Protein AF-A0A7C3TJV6-F1 (afdb_monomer_lite)

Structure (mmCIF, N/CA/C/O backbone):
data_AF-A0A7C3TJV6-F1
#
_entry.id   AF-A0A7C3TJV6-F1
#
loop_
_atom_site.group_PDB
_atom_site.id
_atom_site.type_symbol
_atom_site.label_atom_id
_atom_site.label_alt_id
_atom_site.label_comp_id
_atom_site.label_asym_id
_atom_site.label_entity_id
_atom_site.label_seq_id
_atom_site.pdbx_PDB_ins_code
_atom_site.Cartn_x
_atom_site.Cartn_y
_atom_site.Cartn_z
_atom_site.occupancy
_atom_site.B_iso_or_equiv
_atom_site.auth_seq_id
_atom_site.auth_comp_id
_atom_site.auth_asym_id
_atom_site.auth_atom_id
_atom_site.pdbx_PDB_model_num
ATOM 1 N N . MET A 1 1 ? -22.243 -3.659 22.418 1.00 50.47 1 MET A N 1
ATOM 2 C CA . MET A 1 1 ? -22.179 -3.217 21.006 1.00 50.47 1 MET A CA 1
ATOM 3 C C . MET A 1 1 ? -21.234 -4.145 20.261 1.00 50.47 1 MET A C 1
ATOM 5 O O . MET A 1 1 ? -20.223 -4.522 20.842 1.00 50.47 1 MET A O 1
ATOM 9 N N . ALA A 1 2 ? -21.567 -4.563 19.037 1.00 58.56 2 ALA A N 1
ATOM 10 C CA . ALA A 1 2 ? -20.652 -5.368 18.226 1.00 58.56 2 ALA A CA 1
ATOM 11 C C . ALA A 1 2 ? -19.400 -4.540 17.891 1.00 58.56 2 ALA A C 1
ATOM 13 O O . ALA A 1 2 ? -19.513 -3.365 17.545 1.00 58.56 2 ALA A O 1
ATOM 14 N N . LYS A 1 3 ? -18.214 -5.137 18.035 1.00 78.19 3 LYS A N 1
ATOM 15 C CA . LYS A 1 3 ? -16.937 -4.488 17.718 1.00 78.19 3 LYS A CA 1
ATOM 16 C C . LYS A 1 3 ? -16.890 -4.204 16.212 1.00 78.19 3 LYS A C 1
ATOM 18 O O . LYS A 1 3 ? -17.146 -5.115 15.429 1.00 78.19 3 LYS A O 1
ATOM 23 N N . ALA A 1 4 ? -16.565 -2.970 15.820 1.00 86.06 4 ALA A N 1
ATOM 24 C CA . ALA A 1 4 ? -16.424 -2.6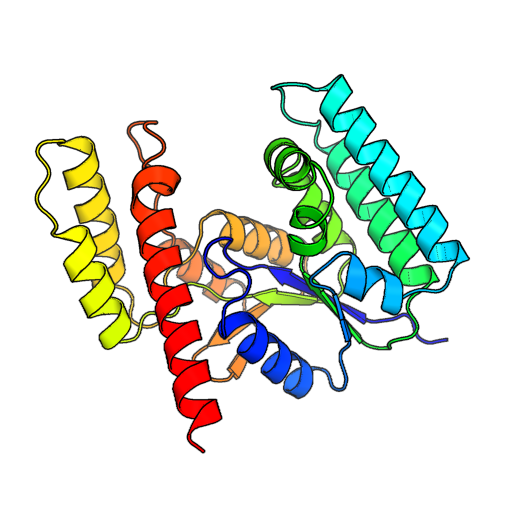11 14.409 1.00 86.06 4 ALA A CA 1
ATOM 25 C C . ALA A 1 4 ? -15.364 -3.492 13.732 1.00 86.06 4 ALA A C 1
ATOM 27 O O . ALA A 1 4 ? -14.273 -3.680 14.282 1.00 86.06 4 ALA A O 1
ATOM 28 N N . LYS A 1 5 ? -15.675 -4.018 12.549 1.00 92.50 5 LYS A N 1
ATOM 29 C CA . LYS A 1 5 ? -14.734 -4.756 11.710 1.00 92.50 5 LYS A CA 1
ATOM 30 C C . LYS A 1 5 ? -13.841 -3.766 10.968 1.00 92.50 5 LYS A C 1
ATOM 32 O O . LYS A 1 5 ? -14.341 -2.894 10.262 1.00 92.50 5 LYS A O 1
ATOM 37 N N . ILE A 1 6 ? -12.529 -3.905 11.108 1.00 94.69 6 ILE A N 1
ATOM 38 C CA . ILE A 1 6 ? -11.544 -3.082 10.409 1.00 94.69 6 ILE A CA 1
ATOM 39 C C . ILE A 1 6 ? -10.929 -3.888 9.275 1.00 94.69 6 ILE A C 1
ATOM 41 O O . ILE A 1 6 ? -10.299 -4.923 9.495 1.00 94.69 6 ILE A O 1
ATOM 45 N N . ILE A 1 7 ? -11.112 -3.383 8.064 1.00 96.62 7 ILE A N 1
ATOM 46 C CA . ILE A 1 7 ? -10.570 -3.910 6.822 1.00 96.62 7 ILE A CA 1
ATOM 47 C C . ILE A 1 7 ? -9.393 -3.011 6.451 1.00 96.62 7 ILE A C 1
ATOM 49 O O . ILE A 1 7 ? -9.584 -1.838 6.144 1.00 96.62 7 ILE A O 1
ATOM 53 N N . TYR A 1 8 ? -8.175 -3.530 6.535 1.00 96.88 8 TYR A N 1
ATOM 54 C CA . TYR A 1 8 ? -6.969 -2.811 6.146 1.00 96.88 8 TYR A CA 1
ATOM 55 C C . TYR A 1 8 ? -6.831 -2.814 4.625 1.00 96.88 8 TYR A C 1
ATOM 57 O O . TYR A 1 8 ? -6.903 -3.873 4.005 1.00 96.88 8 TYR A O 1
ATOM 65 N N . TYR A 1 9 ? -6.629 -1.644 4.029 1.00 95.50 9 TYR A N 1
ATOM 66 C CA . TYR A 1 9 ? -6.431 -1.500 2.595 1.00 95.50 9 TYR A CA 1
ATOM 67 C C . TYR A 1 9 ? -4.943 -1.331 2.262 1.00 95.50 9 TYR A C 1
ATOM 69 O O . TYR A 1 9 ? -4.399 -0.229 2.364 1.00 95.50 9 TYR A O 1
ATOM 77 N N . ALA A 1 10 ? -4.298 -2.429 1.865 1.00 91.62 10 ALA A N 1
ATOM 78 C CA . ALA A 1 10 ? -2.920 -2.443 1.380 1.00 91.62 10 ALA A CA 1
ATOM 79 C C . ALA A 1 10 ? -2.910 -2.031 -0.095 1.00 91.62 10 ALA A C 1
ATOM 81 O O . ALA A 1 10 ? -3.492 -2.737 -0.921 1.00 91.62 10 ALA A O 1
ATOM 82 N N . HIS A 1 11 ? -2.280 -0.916 -0.465 1.00 85.81 11 HIS A N 1
ATOM 83 C CA . HIS A 1 11 ? -2.292 -0.487 -1.866 1.00 85.81 11 HIS A CA 1
ATOM 84 C C . HIS A 1 11 ? -1.056 0.306 -2.302 1.00 85.81 11 HIS A C 1
ATOM 86 O O . HIS A 1 11 ? -0.441 0.991 -1.472 1.00 85.81 11 HIS A O 1
ATOM 92 N N . PRO A 1 12 ? -0.696 0.255 -3.599 1.00 85.94 12 PRO A N 1
ATOM 93 C CA . PRO A 1 12 ? 0.472 0.950 -4.115 1.00 85.94 12 PRO A CA 1
ATOM 94 C C . PRO A 1 12 ? 0.327 2.470 -4.039 1.00 85.94 12 PRO A C 1
ATOM 96 O O . PRO A 1 12 ? -0.718 3.023 -4.403 1.00 85.94 12 PRO A O 1
ATOM 99 N N . LYS A 1 13 ? 1.404 3.158 -3.638 1.00 84.12 13 LYS A N 1
ATOM 100 C CA . LYS A 1 13 ? 1.443 4.623 -3.480 1.00 84.12 13 LYS A CA 1
ATOM 101 C C . LYS A 1 13 ? 1.021 5.373 -4.743 1.00 84.12 13 LYS A C 1
ATOM 103 O O . LYS A 1 13 ? 0.368 6.409 -4.677 1.00 84.12 13 LYS A O 1
ATOM 108 N N . GLU A 1 14 ? 1.363 4.830 -5.897 1.00 85.94 14 GLU A N 1
ATOM 109 C CA . GLU A 1 14 ? 1.167 5.449 -7.203 1.00 85.94 14 GLU A CA 1
ATOM 110 C C . GLU A 1 14 ? -0.300 5.444 -7.646 1.00 85.94 14 GLU A C 1
ATOM 112 O O . GLU A 1 14 ? -0.690 6.181 -8.547 1.00 85.94 14 GLU A O 1
ATOM 117 N N . THR A 1 15 ? -1.135 4.650 -6.974 1.00 84.50 15 THR A N 1
ATOM 118 C CA . THR A 1 15 ? -2.577 4.543 -7.243 1.00 84.50 15 THR A CA 1
ATOM 119 C C . THR A 1 15 ? -3.422 5.385 -6.282 1.00 84.50 15 THR A C 1
ATOM 121 O O . THR A 1 15 ? -4.653 5.328 -6.289 1.00 84.50 15 THR A O 1
ATOM 124 N N . TYR A 1 16 ? -2.779 6.210 -5.455 1.00 84.50 16 TYR A N 1
ATOM 125 C CA . TYR A 1 16 ? -3.437 7.046 -4.457 1.00 84.50 16 TYR A CA 1
ATOM 126 C C . TYR A 1 16 ? -4.343 8.095 -5.118 1.00 84.50 16 TYR A C 1
ATOM 128 O O . TYR A 1 16 ? -3.882 8.997 -5.813 1.00 84.50 16 TYR A O 1
ATOM 136 N N . GLY A 1 17 ? -5.641 8.063 -4.814 1.00 81.44 17 GLY A N 1
ATOM 137 C CA . GLY A 1 17 ? -6.630 9.018 -5.330 1.00 81.44 17 GLY A CA 1
ATOM 138 C C . GLY A 1 17 ? -7.062 8.730 -6.760 1.00 81.44 17 GLY A C 1
ATOM 139 O O . GLY A 1 17 ? -7.557 9.637 -7.430 1.00 81.44 17 GLY A O 1
ATOM 140 N N . THR A 1 18 ? -6.829 7.503 -7.218 1.00 89.81 18 THR A N 1
ATOM 141 C CA . THR A 1 18 ? -7.231 7.034 -8.541 1.00 89.81 18 THR A CA 1
ATOM 142 C C . THR A 1 18 ? -8.577 6.321 -8.481 1.00 89.81 18 THR A C 1
ATOM 144 O O . THR A 1 18 ? -9.057 5.974 -7.399 1.00 89.81 18 THR A O 1
ATOM 147 N N . TYR A 1 19 ? -9.175 6.069 -9.646 1.00 88.38 19 TYR A N 1
ATOM 148 C CA . TYR A 1 19 ? -10.424 5.308 -9.765 1.00 88.38 19 TYR A CA 1
ATOM 149 C C . TYR A 1 19 ? -10.356 3.923 -9.085 1.00 88.38 19 TYR A C 1
ATOM 151 O O . TYR A 1 19 ? -11.379 3.397 -8.652 1.00 88.38 19 TYR A O 1
ATOM 159 N N . LEU A 1 20 ? -9.156 3.346 -8.920 1.00 90.44 20 LEU A N 1
ATOM 160 C CA . LEU A 1 20 ? -8.959 2.066 -8.233 1.00 90.44 20 LEU A CA 1
ATOM 161 C C . LEU A 1 20 ? -9.402 2.108 -6.765 1.00 90.44 20 LEU A C 1
ATOM 163 O O . LEU A 1 20 ? -9.942 1.120 -6.275 1.00 90.44 20 LEU A O 1
ATOM 167 N N . GLU A 1 21 ? -9.255 3.247 -6.074 1.00 89.06 21 GLU A N 1
ATOM 168 C CA . GLU A 1 21 ? -9.785 3.401 -4.710 1.00 89.06 21 GLU A CA 1
ATOM 169 C C . GLU A 1 21 ? -11.318 3.247 -4.699 1.00 89.06 21 GLU A C 1
ATOM 171 O O . GLU A 1 21 ? -11.849 2.565 -3.824 1.00 89.06 21 GLU A O 1
ATOM 176 N N . ASN A 1 22 ? -12.016 3.786 -5.708 1.00 90.00 22 ASN A N 1
ATOM 177 C CA . ASN A 1 22 ? -13.471 3.652 -5.848 1.00 90.00 22 ASN A CA 1
ATOM 178 C C . ASN A 1 22 ? -13.876 2.206 -6.166 1.00 90.00 22 ASN A C 1
ATOM 180 O O . ASN A 1 22 ? -14.851 1.698 -5.611 1.00 90.00 22 ASN A O 1
ATOM 184 N N . VAL A 1 23 ? -13.125 1.532 -7.048 1.00 92.19 23 VAL A N 1
ATOM 185 C CA . VAL A 1 23 ? -13.361 0.122 -7.394 1.00 92.19 23 VAL A CA 1
ATOM 186 C C . VAL A 1 23 ? -13.220 -0.757 -6.155 1.00 92.19 23 VAL A C 1
ATOM 188 O O . VAL A 1 23 ? -14.130 -1.526 -5.852 1.00 92.19 23 VAL A O 1
ATOM 191 N N . ILE A 1 24 ? -12.130 -0.613 -5.399 1.00 94.50 24 ILE A N 1
ATOM 192 C CA . ILE A 1 24 ? -11.918 -1.386 -4.171 1.00 94.50 24 ILE A CA 1
ATOM 193 C C . ILE A 1 24 ? -12.974 -1.075 -3.124 1.00 94.50 24 ILE A C 1
ATOM 195 O O . ILE A 1 24 ? -13.485 -2.003 -2.498 1.00 94.50 24 ILE A O 1
ATOM 199 N N . GLU A 1 25 ? -13.335 0.192 -2.933 1.00 93.94 25 GLU A N 1
ATOM 200 C CA . GLU A 1 25 ? -14.396 0.561 -2.001 1.00 93.94 25 GLU A CA 1
ATOM 201 C C . GLU A 1 25 ? -15.718 -0.120 -2.380 1.00 93.94 25 GLU A C 1
ATOM 203 O O . GLU A 1 25 ? -16.342 -0.770 -1.537 1.00 93.94 25 GLU A O 1
ATOM 208 N N . ARG A 1 26 ? -16.117 -0.047 -3.656 1.00 95.38 26 ARG A N 1
ATOM 209 C CA . ARG A 1 26 ? -17.329 -0.702 -4.162 1.00 95.38 26 ARG A CA 1
ATOM 210 C C . ARG A 1 26 ? -17.299 -2.209 -3.912 1.00 95.38 26 ARG A C 1
ATOM 212 O O . ARG A 1 26 ? -18.227 -2.733 -3.304 1.00 95.38 26 ARG A O 1
ATOM 219 N N . LEU A 1 27 ? -16.232 -2.894 -4.319 1.00 96.38 27 LEU A N 1
ATOM 220 C CA . LEU A 1 27 ? -16.135 -4.349 -4.172 1.00 96.38 27 LEU A CA 1
ATOM 221 C C . LEU A 1 27 ? -16.041 -4.780 -2.702 1.00 96.38 27 LEU A C 1
ATOM 223 O O . LEU A 1 27 ? -16.598 -5.801 -2.306 1.00 96.38 27 LEU A O 1
ATOM 227 N N . THR A 1 28 ? -15.389 -3.981 -1.858 1.00 96.38 28 THR A N 1
ATOM 228 C CA . THR A 1 28 ? -15.352 -4.212 -0.408 1.00 96.38 28 THR A CA 1
ATOM 229 C C . THR A 1 28 ? -16.753 -4.077 0.191 1.00 96.38 28 THR A C 1
ATOM 231 O O . THR A 1 28 ? -17.133 -4.884 1.042 1.00 96.38 28 THR A O 1
ATOM 234 N N . ARG A 1 29 ? -17.543 -3.096 -0.268 1.00 95.62 29 ARG A N 1
ATOM 235 C CA . ARG A 1 29 ? -18.941 -2.921 0.143 1.00 95.62 29 ARG A CA 1
ATOM 236 C C . ARG A 1 29 ? -19.805 -4.110 -0.277 1.00 95.62 29 ARG A C 1
ATOM 238 O O . ARG A 1 29 ? -20.587 -4.613 0.522 1.00 95.62 29 ARG A O 1
ATOM 245 N N . GLU A 1 30 ? -19.635 -4.594 -1.502 1.00 95.31 30 GLU A N 1
ATOM 246 C CA . GLU A 1 30 ? -20.322 -5.794 -1.997 1.00 95.31 30 GLU A CA 1
ATOM 247 C C . GLU A 1 30 ? -19.958 -7.037 -1.162 1.00 95.31 30 GLU A C 1
ATOM 249 O O . GLU A 1 30 ? -20.831 -7.822 -0.799 1.00 95.31 30 GLU A O 1
ATOM 254 N N . GLN A 1 31 ? -18.685 -7.183 -0.778 1.00 95.31 31 GLN A N 1
ATOM 255 C CA . GLN A 1 31 ? -18.181 -8.346 -0.042 1.00 95.31 31 GLN A CA 1
ATOM 256 C C . GLN A 1 31 ? -18.521 -8.347 1.461 1.00 95.31 31 GLN A C 1
ATOM 258 O O . GLN A 1 31 ? -18.664 -9.416 2.064 1.00 95.31 31 GLN A O 1
ATOM 263 N N . PHE A 1 32 ? -18.580 -7.176 2.103 1.00 94.38 32 PHE A N 1
ATOM 264 C CA . PHE A 1 32 ? -18.683 -7.058 3.567 1.00 94.38 32 PHE A CA 1
ATOM 265 C C . PHE A 1 32 ? -19.893 -6.249 4.057 1.00 94.38 32 PHE A C 1
ATOM 267 O O . PHE A 1 32 ? -20.074 -6.103 5.270 1.00 94.38 32 PHE A O 1
ATOM 274 N N . GLY A 1 33 ? -20.738 -5.773 3.142 1.00 92.94 33 GLY A N 1
ATOM 275 C CA . GLY A 1 33 ? -21.877 -4.906 3.428 1.00 92.94 33 GLY A CA 1
ATOM 276 C C . GLY A 1 33 ? -21.473 -3.438 3.532 1.00 92.94 33 GLY A C 1
ATOM 277 O O . GLY A 1 33 ? -20.421 -3.026 3.057 1.00 92.94 33 GLY A O 1
ATOM 278 N N . GLU A 1 34 ? -22.314 -2.624 4.165 1.00 92.50 34 GLU A N 1
ATOM 279 C CA . GLU A 1 34 ? -22.036 -1.199 4.354 1.00 92.50 34 GLU A CA 1
ATOM 280 C C . GLU A 1 34 ? -20.660 -0.978 5.007 1.00 92.50 34 GLU A C 1
ATOM 282 O O . GLU A 1 34 ? -20.356 -1.563 6.052 1.00 92.50 34 GLU A O 1
ATOM 287 N N . ILE A 1 35 ? -19.837 -0.138 4.376 1.00 92.94 35 ILE A N 1
ATOM 288 C CA . ILE A 1 35 ? -18.507 0.250 4.845 1.00 92.94 35 ILE A CA 1
ATOM 289 C C . ILE A 1 35 ? -18.399 1.766 4.928 1.00 92.94 35 ILE A C 1
ATOM 291 O O . ILE A 1 35 ? -18.940 2.485 4.086 1.00 92.94 35 ILE A O 1
ATOM 295 N N . TYR A 1 36 ? -17.619 2.230 5.896 1.00 92.31 36 TYR A N 1
ATOM 296 C CA . TYR A 1 36 ? -17.138 3.601 5.943 1.00 92.31 36 TYR A CA 1
ATOM 297 C C . TYR A 1 36 ? -15.656 3.638 5.558 1.00 92.31 36 TYR A C 1
ATOM 299 O O . TYR A 1 36 ? -14.831 2.960 6.176 1.00 92.31 36 TYR A O 1
ATOM 307 N N . HIS A 1 37 ? -15.309 4.402 4.523 1.00 92.50 37 HIS A N 1
ATOM 308 C CA . HIS A 1 37 ? -13.945 4.469 4.005 1.00 92.50 37 HIS A CA 1
ATOM 309 C C . HIS A 1 37 ? -13.161 5.610 4.665 1.00 92.50 37 HIS A C 1
ATOM 311 O O . HIS A 1 37 ? -13.473 6.788 4.502 1.00 92.50 37 HIS A O 1
ATOM 317 N N . ILE A 1 38 ? -12.110 5.260 5.406 1.00 90.50 38 ILE A N 1
ATOM 318 C CA . ILE A 1 38 ? -11.176 6.205 6.020 1.00 90.50 38 ILE A CA 1
ATOM 319 C C . ILE A 1 38 ? -9.910 6.258 5.166 1.00 90.50 38 ILE A C 1
ATOM 321 O O . ILE A 1 38 ? -9.038 5.400 5.294 1.00 90.50 38 ILE A O 1
ATOM 325 N N . TYR A 1 39 ? -9.799 7.284 4.322 1.00 85.75 39 TYR A N 1
ATOM 326 C CA . TYR A 1 39 ? -8.655 7.482 3.417 1.00 85.75 39 TYR A CA 1
ATOM 327 C C . TYR A 1 39 ? -7.934 8.821 3.598 1.00 85.75 39 TYR A C 1
ATOM 329 O O . TYR A 1 39 ? -6.844 9.025 3.060 1.00 85.75 39 TYR A O 1
ATOM 337 N N . ARG A 1 40 ? -8.514 9.742 4.378 1.00 85.19 40 ARG A N 1
ATOM 338 C CA . ARG A 1 40 ? -7.948 11.056 4.723 1.00 85.19 40 ARG A CA 1
ATOM 339 C C . ARG A 1 40 ? -8.259 11.436 6.162 1.00 85.19 40 ARG A C 1
ATOM 341 O O . ARG A 1 40 ? -9.195 10.921 6.774 1.00 85.19 40 ARG A O 1
ATOM 348 N N . TRP A 1 41 ? -7.486 12.375 6.706 1.00 82.44 41 TRP A N 1
ATOM 349 C CA . TRP A 1 41 ? -7.673 12.837 8.084 1.00 82.44 41 TRP A CA 1
ATOM 350 C C . TRP A 1 41 ? -9.078 13.405 8.320 1.00 82.44 41 TRP A C 1
ATOM 352 O O . TRP A 1 41 ? -9.680 13.186 9.368 1.00 82.44 41 TRP A O 1
ATOM 362 N N . PHE A 1 42 ? -9.634 14.078 7.311 1.00 83.25 42 PHE A N 1
ATOM 363 C CA . PHE A 1 42 ? -11.004 14.580 7.342 1.00 83.25 42 PHE A CA 1
ATOM 364 C C . PHE A 1 42 ? -12.038 13.453 7.492 1.00 83.25 42 PHE A C 1
ATOM 366 O O . PHE A 1 42 ? -12.829 13.486 8.427 1.00 83.25 42 PHE A O 1
ATOM 373 N N . THR A 1 43 ? -11.962 12.403 6.667 1.00 86.31 43 THR A N 1
ATOM 374 C CA . THR A 1 43 ? -12.883 11.256 6.775 1.00 86.31 43 THR A CA 1
ATOM 375 C C . THR A 1 43 ? -12.732 10.522 8.102 1.00 86.31 43 THR A C 1
ATOM 377 O O . THR A 1 43 ? -13.705 10.000 8.635 1.00 86.31 43 THR A O 1
ATOM 380 N N . LEU A 1 44 ? -11.521 10.518 8.673 1.00 85.12 44 LEU A N 1
ATOM 381 C CA . LEU A 1 44 ? -11.285 9.974 10.004 1.00 85.12 44 LEU A CA 1
ATOM 382 C C . LEU A 1 44 ? -11.984 10.803 11.091 1.00 85.12 44 LEU A C 1
ATOM 384 O O . LEU A 1 44 ? -12.575 10.227 11.999 1.00 85.12 44 LEU A O 1
ATOM 388 N N . ARG A 1 45 ? -11.944 12.138 10.995 1.00 83.94 45 ARG A N 1
ATOM 389 C CA . ARG A 1 45 ? -12.646 13.044 11.916 1.00 83.94 45 ARG A CA 1
ATOM 390 C C . ARG A 1 45 ? -14.152 12.799 11.918 1.00 83.94 45 ARG A C 1
ATOM 392 O O . ARG A 1 45 ? -14.755 12.815 12.981 1.00 83.94 45 ARG A O 1
ATOM 399 N N . GLU A 1 46 ? -14.741 12.591 10.748 1.00 85.81 46 GLU A N 1
ATOM 400 C CA . GLU A 1 46 ? -16.177 12.329 10.597 1.00 85.81 46 GLU A CA 1
ATOM 401 C C . GLU A 1 46 ? -16.590 10.949 11.134 1.00 85.81 46 GLU A C 1
ATOM 403 O O . GLU A 1 46 ? -17.712 10.776 11.604 1.00 85.81 46 GLU A O 1
ATOM 408 N N . ALA A 1 47 ? -15.671 9.977 11.129 1.00 84.19 47 ALA A N 1
ATOM 409 C CA . ALA A 1 47 ? -15.930 8.615 11.593 1.00 84.19 47 ALA A CA 1
ATOM 410 C C . ALA A 1 47 ? -15.995 8.469 13.123 1.00 84.19 47 ALA A C 1
ATOM 412 O O . ALA A 1 47 ? -16.383 7.406 13.615 1.00 84.19 47 ALA A O 1
ATOM 413 N N . VAL A 1 48 ? -15.550 9.480 13.879 1.00 86.62 48 VAL A N 1
ATOM 414 C CA . VAL A 1 48 ? -15.325 9.388 15.327 1.00 86.62 48 VAL A CA 1
ATOM 415 C C . VAL A 1 48 ? -15.956 10.550 16.091 1.00 86.62 48 VAL A C 1
ATOM 417 O O . VAL A 1 48 ? -16.120 11.650 15.574 1.00 86.62 48 VAL A O 1
ATOM 420 N N . ASN A 1 49 ? -16.273 10.332 17.368 1.00 86.12 49 ASN A N 1
ATOM 421 C CA . ASN A 1 49 ? -16.739 11.412 18.243 1.00 86.12 49 ASN A CA 1
ATOM 422 C C . ASN A 1 49 ? -15.603 12.376 18.660 1.00 86.12 49 ASN A C 1
ATOM 424 O O . ASN A 1 49 ? -14.414 12.098 18.483 1.00 86.12 49 ASN A O 1
ATOM 428 N N . GLY A 1 50 ? -15.973 13.516 19.256 1.00 85.50 50 GLY A N 1
ATOM 429 C CA . GLY A 1 50 ? -15.029 14.578 19.626 1.00 85.50 50 GLY A CA 1
ATOM 430 C C . GLY A 1 50 ? -13.930 14.153 20.609 1.00 85.50 50 GLY A C 1
ATOM 431 O O . GLY A 1 50 ? -12.789 14.593 20.474 1.00 85.50 50 GLY A O 1
ATOM 432 N N . ASP A 1 51 ? -14.228 13.270 21.563 1.00 88.50 51 ASP A N 1
ATOM 433 C CA . ASP A 1 51 ? -13.235 12.799 22.538 1.00 88.50 51 ASP A CA 1
ATOM 434 C C . ASP A 1 51 ? -12.225 11.837 21.911 1.00 88.50 51 ASP A C 1
ATOM 436 O O . ASP A 1 51 ? -11.027 11.895 22.197 1.00 88.50 51 ASP A O 1
ATOM 440 N N . VAL A 1 52 ? -12.685 10.974 21.007 1.00 88.88 52 VAL A N 1
ATOM 441 C CA . VAL A 1 52 ? -11.818 10.085 20.226 1.00 88.88 52 VAL A CA 1
ATOM 442 C C . VAL A 1 52 ? -10.942 10.909 19.289 1.00 88.88 52 VAL A C 1
ATOM 444 O O . VAL A 1 52 ? -9.742 10.655 19.202 1.00 88.88 52 VAL A O 1
ATOM 447 N N . TYR A 1 53 ? -11.495 11.951 18.665 1.00 87.31 53 TYR A N 1
ATOM 448 C CA . TYR A 1 53 ? -10.724 12.861 17.823 1.00 87.31 53 TYR A CA 1
ATOM 449 C C . TYR A 1 53 ? -9.585 13.554 18.589 1.00 87.31 53 TYR A C 1
ATOM 451 O O . TYR A 1 53 ? -8.466 13.633 18.083 1.00 87.31 53 TYR A O 1
ATOM 459 N N . LYS A 1 54 ? -9.814 13.975 19.842 1.00 89.94 54 LYS A N 1
ATOM 460 C CA . LYS A 1 54 ? -8.746 14.509 20.711 1.00 89.94 54 LYS A CA 1
ATOM 461 C C . LYS A 1 54 ? -7.643 13.476 20.968 1.00 89.94 54 LYS A C 1
ATOM 463 O O . LYS A 1 54 ? -6.466 13.797 20.839 1.00 89.94 54 LYS A O 1
ATOM 468 N N . LYS A 1 55 ? -8.001 12.221 21.265 1.00 92.31 55 LYS A N 1
ATOM 469 C CA . LYS A 1 55 ? -7.019 11.133 21.456 1.00 92.31 55 LYS A CA 1
ATOM 470 C C . LYS A 1 55 ? -6.195 10.863 20.191 1.00 92.31 55 LYS A C 1
ATOM 472 O O . LYS A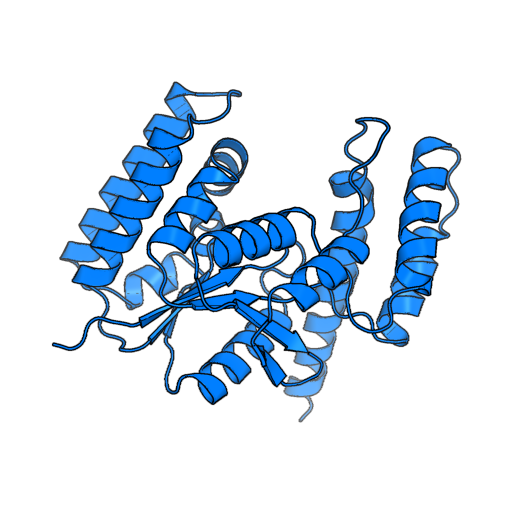 1 55 ? -4.995 10.620 20.293 1.00 92.31 55 LYS A O 1
ATOM 477 N N . LEU A 1 56 ? -6.815 10.936 19.011 1.00 89.00 56 LEU A N 1
ATOM 478 C CA . LEU A 1 56 ? -6.108 10.846 17.727 1.00 89.00 56 LEU A CA 1
ATOM 479 C C . LEU A 1 56 ? -5.120 12.011 17.539 1.00 89.00 56 LEU A C 1
ATOM 481 O O . LEU A 1 56 ? -4.029 11.799 17.012 1.00 89.00 56 LEU A O 1
ATOM 485 N N . GLY A 1 57 ? -5.459 13.211 18.024 1.00 88.25 57 GLY A N 1
ATOM 486 C CA . GLY A 1 57 ? -4.543 14.354 18.100 1.00 88.25 57 GLY A CA 1
ATOM 487 C C . GLY A 1 57 ? -3.278 14.053 18.911 1.00 88.25 57 GLY A C 1
ATOM 488 O O . GLY A 1 57 ? -2.175 14.276 18.422 1.00 88.25 57 GLY A O 1
ATOM 489 N N . ASN A 1 58 ? -3.416 13.429 20.083 1.00 91.62 58 ASN A N 1
ATOM 490 C CA . ASN A 1 58 ? -2.263 13.040 20.908 1.00 91.62 58 ASN A CA 1
ATOM 491 C C . ASN A 1 58 ? -1.365 12.000 20.209 1.00 91.62 58 ASN A C 1
ATOM 493 O O . ASN A 1 58 ? -0.141 12.030 20.337 1.00 91.62 58 ASN A O 1
ATOM 497 N N . ILE A 1 59 ? -1.957 11.068 19.450 1.00 91.44 59 ILE A N 1
ATOM 498 C CA . ILE A 1 59 ? -1.191 10.096 18.652 1.00 91.44 59 ILE A CA 1
ATOM 499 C C . ILE A 1 59 ? -0.403 10.815 17.555 1.00 91.44 59 ILE A C 1
ATOM 501 O O . ILE A 1 59 ? 0.780 10.528 17.369 1.00 91.44 59 ILE A O 1
ATOM 505 N N . LYS A 1 60 ? -1.029 11.779 16.870 1.00 89.00 60 LYS A N 1
ATOM 506 C CA . LYS A 1 60 ? -0.352 12.622 15.879 1.00 89.00 60 LYS A CA 1
ATOM 507 C C . LYS A 1 60 ? 0.845 13.353 16.498 1.00 89.00 60 LYS A C 1
ATOM 509 O O . LYS A 1 60 ? 1.939 13.283 15.948 1.00 89.00 60 LYS A O 1
ATOM 514 N N . GLU A 1 61 ? 0.675 13.999 17.648 1.00 90.94 61 GLU A N 1
ATOM 515 C CA . GLU A 1 61 ? 1.778 14.680 18.345 1.00 90.94 61 GLU A CA 1
ATOM 516 C C . GLU A 1 61 ? 2.923 13.714 18.675 1.00 90.94 61 GLU A C 1
ATOM 518 O O . GLU A 1 61 ? 4.098 14.033 18.481 1.00 90.94 61 GLU A O 1
ATOM 523 N N . ARG A 1 62 ? 2.601 12.484 19.095 1.00 92.44 62 ARG A N 1
ATOM 524 C CA . ARG A 1 62 ? 3.616 11.451 19.331 1.00 92.44 62 ARG A CA 1
ATOM 525 C C . ARG A 1 62 ? 4.376 11.078 18.060 1.00 92.44 62 ARG A C 1
ATOM 527 O O . ARG A 1 62 ? 5.592 10.906 18.122 1.00 92.44 62 ARG A O 1
ATOM 534 N N . MET A 1 63 ? 3.696 10.964 16.919 1.00 91.69 63 MET A N 1
ATOM 535 C CA . MET A 1 63 ? 4.351 10.726 15.627 1.00 91.69 63 MET A CA 1
ATOM 536 C C . MET A 1 63 ? 5.348 11.848 15.304 1.00 91.69 63 MET A C 1
ATOM 538 O O . MET A 1 63 ? 6.483 11.562 14.929 1.00 91.69 63 MET A O 1
ATOM 542 N N . GLU A 1 64 ? 4.974 13.110 15.523 1.00 90.94 64 GLU A N 1
ATOM 543 C CA . GLU A 1 64 ? 5.856 14.268 15.308 1.00 90.94 64 GLU A CA 1
ATOM 544 C C . GLU A 1 64 ? 7.064 14.280 16.258 1.00 90.94 64 GLU A C 1
ATOM 546 O O . GLU A 1 64 ? 8.173 14.654 15.868 1.00 90.94 64 GLU A O 1
ATOM 551 N N . ILE A 1 65 ? 6.876 13.874 17.517 1.00 93.75 65 ILE A N 1
ATOM 552 C CA . ILE A 1 65 ? 7.975 13.721 18.481 1.00 93.75 65 ILE A CA 1
ATOM 553 C C . ILE A 1 65 ? 8.954 12.647 18.000 1.00 93.75 65 ILE A C 1
ATOM 555 O O . ILE A 1 65 ? 10.163 12.863 18.042 1.00 93.75 65 ILE A O 1
ATOM 559 N N . LEU A 1 66 ? 8.453 11.511 17.505 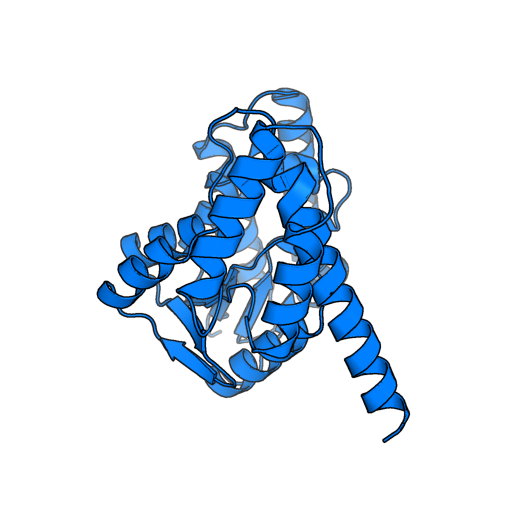1.00 94.44 66 LEU A N 1
ATOM 560 C CA . LEU A 1 66 ? 9.299 10.443 16.969 1.00 94.44 66 LEU A CA 1
ATOM 561 C C . LEU A 1 66 ? 10.056 10.897 15.715 1.00 94.44 66 LEU A C 1
ATOM 563 O O . LEU A 1 66 ? 11.257 10.657 15.629 1.00 94.44 66 LEU A O 1
ATOM 567 N N . ILE A 1 67 ? 9.401 11.608 14.790 1.00 92.38 67 ILE A N 1
ATOM 568 C CA . ILE A 1 67 ? 10.068 12.183 13.608 1.00 92.38 67 ILE A CA 1
ATOM 569 C C . ILE A 1 67 ? 11.237 13.079 14.026 1.00 92.38 67 ILE A C 1
ATOM 571 O O . ILE A 1 67 ? 12.327 12.948 13.474 1.00 92.38 67 ILE A O 1
ATOM 575 N N . ARG A 1 68 ? 11.017 13.976 14.999 1.00 93.19 68 ARG A N 1
ATOM 576 C CA . ARG A 1 68 ? 12.050 14.895 15.499 1.00 93.19 68 ARG A CA 1
ATOM 577 C C . ARG A 1 68 ? 13.179 14.159 16.217 1.00 93.19 68 ARG A C 1
ATOM 579 O O . ARG A 1 68 ? 14.342 14.458 15.977 1.00 93.19 68 ARG A O 1
ATOM 586 N N . LYS A 1 69 ? 12.838 13.189 17.068 1.00 95.38 69 LYS A N 1
ATOM 587 C CA . LYS A 1 69 ? 13.801 12.409 17.858 1.00 95.38 69 LYS A CA 1
ATOM 588 C C . LYS A 1 69 ? 14.738 11.578 16.983 1.00 95.38 69 LYS A C 1
ATOM 590 O O . LYS A 1 69 ? 15.925 11.517 17.269 1.00 95.38 69 LYS A O 1
ATOM 595 N N . TYR A 1 70 ? 14.194 10.941 15.951 1.00 93.12 70 TYR A N 1
ATOM 596 C CA . TYR A 1 70 ? 14.928 10.067 15.038 1.00 93.12 70 TYR A CA 1
ATOM 597 C C . TYR A 1 70 ? 15.167 10.754 13.691 1.00 93.12 70 TYR A C 1
ATOM 599 O O . TYR A 1 70 ? 15.077 10.083 12.668 1.00 93.12 70 TYR A O 1
ATOM 607 N N . GLY A 1 71 ? 15.352 12.085 13.621 1.00 87.50 71 GLY A N 1
ATOM 608 C CA . GLY A 1 71 ? 15.585 12.803 12.346 1.00 87.50 71 GLY A CA 1
ATOM 609 C C . GLY A 1 71 ? 16.569 12.033 11.451 1.00 87.50 71 GLY A C 1
ATOM 610 O O . GLY A 1 71 ? 17.413 11.366 11.985 1.00 87.50 71 GLY A O 1
ATOM 611 N N . VAL A 1 72 ? 16.455 11.992 10.124 1.00 86.75 72 VAL A N 1
ATOM 612 C CA . VAL A 1 72 ? 17.120 11.024 9.188 1.00 86.75 72 VAL A CA 1
ATOM 613 C C . VAL A 1 72 ? 17.052 9.500 9.475 1.00 86.75 72 VAL A C 1
ATOM 615 O O . VAL A 1 72 ? 16.728 8.766 8.550 1.00 86.75 72 VAL A O 1
ATOM 618 N N . GLU A 1 73 ? 17.208 9.009 10.703 1.00 93.38 73 GLU A N 1
ATOM 619 C CA . GLU A 1 73 ? 17.183 7.581 11.055 1.00 93.38 73 GLU A CA 1
ATOM 620 C C . GLU A 1 73 ? 15.791 6.931 10.929 1.00 93.38 73 GLU A C 1
ATOM 622 O O . GLU A 1 73 ? 14.751 7.604 10.873 1.00 93.38 73 GLU A O 1
ATOM 627 N N . LYS A 1 74 ? 15.769 5.592 10.886 1.00 94.38 74 LYS A N 1
ATOM 628 C CA . LYS A 1 74 ? 14.529 4.812 10.987 1.00 94.38 74 LYS A CA 1
ATOM 629 C C . LYS A 1 74 ? 13.989 4.854 12.415 1.00 94.38 74 LYS A C 1
ATOM 631 O O . LYS A 1 74 ? 14.743 4.821 13.385 1.00 94.38 74 LYS A O 1
ATOM 636 N N . ILE A 1 75 ? 12.665 4.884 12.543 1.00 95.75 75 ILE A N 1
ATOM 637 C CA . ILE A 1 75 ? 12.005 4.749 13.844 1.00 95.75 75 ILE A CA 1
ATOM 638 C C . ILE A 1 75 ? 12.083 3.268 14.250 1.00 95.75 75 ILE A C 1
ATOM 640 O O . ILE A 1 75 ? 11.719 2.416 13.439 1.00 95.75 75 ILE A O 1
ATOM 644 N N . PRO A 1 76 ? 12.518 2.936 15.482 1.00 96.81 76 PRO A N 1
ATOM 645 C CA . PRO A 1 76 ? 12.599 1.551 15.934 1.00 96.81 76 PRO A CA 1
ATOM 646 C C . PRO A 1 76 ? 11.257 0.831 15.833 1.00 96.81 76 PRO A C 1
ATOM 648 O O . PRO A 1 76 ? 10.225 1.392 16.214 1.00 96.81 76 PRO A O 1
ATOM 651 N N . GLU A 1 77 ? 11.292 -0.430 15.399 1.00 96.44 77 GLU A N 1
ATOM 652 C CA . GLU A 1 77 ? 10.099 -1.255 15.176 1.00 96.44 77 GLU A CA 1
ATOM 653 C C . GLU A 1 77 ? 9.105 -1.217 16.350 1.00 96.44 77 GLU A C 1
ATOM 655 O O . GLU A 1 77 ? 7.940 -0.898 16.094 1.00 96.44 77 GLU A O 1
ATOM 660 N N . PRO A 1 78 ? 9.510 -1.421 17.627 1.00 97.38 78 PRO A N 1
ATOM 661 C CA . PRO A 1 78 ? 8.558 -1.387 18.736 1.00 97.38 78 PRO A CA 1
ATOM 662 C C . PRO A 1 78 ? 7.818 -0.051 18.826 1.00 97.38 78 PRO A C 1
ATOM 664 O O . PRO A 1 78 ? 6.612 -0.015 19.029 1.00 97.38 78 PRO A O 1
ATOM 667 N N . LYS A 1 79 ? 8.512 1.070 18.584 1.00 97.06 79 LYS A N 1
ATOM 668 C CA . LYS A 1 79 ? 7.904 2.408 18.636 1.00 97.06 79 LYS A CA 1
ATOM 669 C C . LYS A 1 79 ? 6.946 2.653 17.477 1.00 97.06 79 LYS A C 1
ATOM 671 O O . LYS A 1 79 ? 5.929 3.316 17.673 1.00 97.06 79 LYS A O 1
ATOM 676 N N . ALA A 1 80 ? 7.256 2.136 16.292 1.00 95.31 80 ALA A N 1
ATOM 677 C CA . ALA A 1 80 ? 6.372 2.214 15.136 1.00 95.31 80 ALA A CA 1
ATOM 678 C C . ALA A 1 80 ? 5.099 1.373 15.343 1.00 95.31 80 ALA A C 1
ATOM 680 O O . ALA A 1 80 ? 3.995 1.892 15.150 1.00 95.31 80 ALA A O 1
ATOM 681 N N . LYS A 1 81 ? 5.239 0.123 15.812 1.00 96.75 81 LYS A N 1
ATOM 682 C CA . LYS A 1 81 ? 4.110 -0.767 16.132 1.00 96.75 81 LYS A CA 1
ATOM 683 C C . LYS A 1 81 ? 3.247 -0.217 17.268 1.00 96.75 81 LYS A C 1
ATOM 685 O O . LYS A 1 81 ? 2.031 -0.151 17.105 1.00 96.75 81 LYS A O 1
ATOM 690 N N . ASP A 1 82 ? 3.852 0.310 18.336 1.00 97.00 82 ASP A N 1
ATOM 691 C CA . ASP A 1 82 ? 3.130 0.949 19.447 1.00 97.00 82 ASP A CA 1
ATOM 692 C C . ASP A 1 82 ? 2.197 2.068 18.949 1.00 97.00 82 ASP A C 1
ATOM 694 O O . ASP A 1 82 ? 1.072 2.215 19.425 1.00 97.00 82 ASP A O 1
ATOM 698 N N . VAL A 1 83 ? 2.651 2.899 17.996 1.00 94.81 83 VAL A N 1
ATOM 699 C CA . VAL A 1 83 ? 1.822 3.984 17.426 1.00 94.81 83 VAL A CA 1
ATOM 700 C C . VAL A 1 83 ? 0.629 3.414 16.671 1.00 94.81 83 VAL A C 1
ATOM 702 O O . VAL A 1 83 ? -0.488 3.906 16.838 1.00 94.81 83 VAL A O 1
ATOM 705 N N . ALA A 1 84 ? 0.847 2.377 15.866 1.00 94.38 84 ALA A N 1
ATOM 706 C CA . ALA A 1 84 ? -0.218 1.722 15.121 1.00 94.38 84 ALA A CA 1
ATOM 707 C C . ALA A 1 84 ? -1.243 1.049 16.048 1.00 94.38 84 ALA A C 1
ATOM 709 O O . ALA A 1 84 ? -2.449 1.208 15.852 1.00 94.38 84 ALA A O 1
ATOM 710 N N . HIS A 1 85 ? -0.786 0.349 17.088 1.00 96.25 85 HIS A N 1
ATOM 711 C CA . HIS A 1 85 ? -1.657 -0.312 18.062 1.00 96.25 85 HIS A CA 1
ATOM 712 C C . HIS A 1 85 ? -2.498 0.696 18.847 1.00 96.25 85 HIS A C 1
ATOM 714 O O . HIS A 1 85 ? -3.711 0.516 18.970 1.00 96.25 85 HIS A O 1
ATOM 720 N N . ASP A 1 86 ? -1.894 1.786 19.327 1.00 94.19 86 ASP A N 1
ATOM 721 C CA . ASP A 1 86 ? -2.619 2.837 20.047 1.00 94.19 86 ASP A CA 1
ATOM 722 C C . ASP A 1 86 ? -3.664 3.517 19.169 1.00 94.19 86 ASP A C 1
ATOM 724 O O . ASP A 1 86 ? -4.805 3.720 19.592 1.00 94.19 86 ASP A O 1
ATOM 728 N N . LEU A 1 87 ? -3.305 3.813 17.921 1.00 91.50 87 LEU A N 1
ATOM 729 C CA . LEU A 1 87 ? -4.243 4.311 16.928 1.00 91.50 87 LEU A CA 1
ATOM 730 C C . LEU A 1 87 ? -5.423 3.357 16.760 1.00 91.50 87 LEU A C 1
ATOM 732 O O . LEU A 1 87 ? -6.569 3.768 16.919 1.00 91.50 87 LEU A O 1
ATOM 736 N N . MET A 1 88 ? -5.165 2.085 16.473 1.00 92.25 88 MET A N 1
ATOM 737 C CA . MET A 1 88 ? -6.219 1.105 16.222 1.00 92.25 88 MET A CA 1
ATOM 738 C C . MET A 1 88 ? -7.094 0.875 17.458 1.00 92.25 88 MET A C 1
ATOM 740 O O . MET A 1 88 ? -8.307 0.681 17.340 1.00 92.25 88 MET A O 1
ATOM 744 N N . LYS A 1 89 ? -6.514 0.970 18.657 1.00 92.06 89 LYS A N 1
ATOM 745 C CA . LYS A 1 89 ? -7.244 0.955 19.927 1.00 92.06 89 LYS A CA 1
ATOM 746 C C . LYS A 1 89 ? -8.176 2.159 20.056 1.00 92.06 89 LYS A C 1
ATOM 748 O O . LYS A 1 89 ? -9.345 1.974 20.385 1.00 92.06 89 LYS A O 1
ATOM 753 N N . VAL A 1 90 ? -7.689 3.370 19.781 1.00 89.88 90 VAL A N 1
ATOM 754 C CA . VAL A 1 90 ? -8.496 4.603 19.820 1.00 89.88 90 VAL A CA 1
ATOM 755 C C . VAL A 1 90 ? -9.616 4.556 18.779 1.00 89.88 90 VAL A C 1
ATOM 757 O O . VAL A 1 90 ? -10.765 4.847 19.106 1.00 89.88 90 VAL A O 1
ATOM 760 N N . LEU A 1 91 ? -9.312 4.104 17.562 1.00 87.88 91 LEU A N 1
ATOM 761 C CA . LEU A 1 91 ? -10.280 3.911 16.483 1.00 87.88 91 LEU A CA 1
ATOM 762 C C . LEU A 1 91 ? -11.418 2.973 16.903 1.00 87.88 91 LEU A C 1
ATOM 764 O O . LEU A 1 91 ? -12.593 3.334 16.836 1.00 87.88 91 LEU A O 1
ATOM 768 N N . ARG A 1 92 ? -11.083 1.788 17.422 1.00 88.50 92 ARG A N 1
ATOM 769 C CA . ARG A 1 92 ? -12.080 0.794 17.849 1.00 88.50 92 ARG A CA 1
ATOM 770 C C . ARG A 1 92 ? -12.966 1.257 19.009 1.00 88.50 92 ARG A C 1
ATOM 772 O O . ARG A 1 92 ? -14.054 0.716 19.165 1.00 88.50 92 ARG A O 1
ATOM 779 N N . GLN A 1 93 ? -12.525 2.224 19.816 1.00 86.12 93 GLN A N 1
ATOM 780 C CA . GLN A 1 93 ? -13.337 2.805 20.894 1.00 86.12 93 GLN A CA 1
ATOM 781 C C . GLN A 1 93 ? -14.391 3.795 20.387 1.00 86.12 93 GLN A C 1
ATOM 783 O O . GLN A 1 93 ? -15.343 4.078 21.109 1.00 86.12 93 GLN A O 1
ATOM 788 N N . GLY A 1 94 ? -14.189 4.367 19.198 1.00 79.00 94 GLY A N 1
ATOM 789 C CA . GLY A 1 94 ? -14.875 5.588 18.790 1.00 79.00 94 GLY A CA 1
ATOM 790 C C . GLY A 1 94 ? -15.612 5.552 17.468 1.00 79.00 94 GLY A C 1
ATOM 791 O O . GLY A 1 94 ? -16.322 6.514 17.183 1.00 79.00 94 GLY A O 1
ATOM 792 N N . ILE A 1 95 ? -15.437 4.501 16.664 1.00 84.12 95 ILE A N 1
ATOM 793 C CA . ILE A 1 95 ? -16.092 4.429 15.360 1.00 84.12 95 ILE A CA 1
ATOM 794 C C . ILE A 1 95 ? -17.549 4.003 15.506 1.00 84.12 95 ILE A C 1
ATOM 796 O O . ILE A 1 95 ? -17.877 3.022 16.171 1.00 84.12 95 ILE A O 1
ATOM 800 N N . THR A 1 96 ? -18.414 4.763 14.843 1.00 78.56 96 THR A N 1
ATOM 801 C CA . THR A 1 96 ? -19.864 4.553 14.778 1.00 78.56 96 THR A CA 1
ATOM 802 C C . THR A 1 96 ? -20.268 3.487 13.757 1.00 78.56 96 THR A C 1
ATOM 804 O O . THR A 1 96 ? -21.304 2.842 13.907 1.00 78.56 96 THR A O 1
ATOM 807 N N . SER A 1 97 ? -19.444 3.276 12.728 1.00 84.19 97 SER A N 1
ATOM 808 C CA . SER A 1 97 ? -19.701 2.342 11.628 1.00 84.19 97 SER A CA 1
ATOM 809 C C . SER A 1 97 ? -19.348 0.897 11.981 1.00 84.19 97 SER A C 1
ATOM 811 O O . SER A 1 97 ? -18.347 0.624 12.644 1.00 84.19 97 SER A O 1
ATOM 813 N N . LYS A 1 98 ? -20.149 -0.059 11.491 1.00 87.38 98 LYS A N 1
ATOM 814 C CA . LYS A 1 98 ? -19.933 -1.496 11.741 1.00 87.38 98 LYS A CA 1
ATOM 815 C C . LYS A 1 98 ? -18.729 -2.060 10.990 1.00 87.38 98 LYS A C 1
ATOM 817 O O . LYS A 1 98 ? -18.051 -2.928 11.532 1.00 87.38 98 LYS A O 1
ATOM 822 N N . ASN A 1 99 ? -18.466 -1.577 9.778 1.00 92.50 99 ASN A N 1
ATOM 823 C CA . ASN A 1 99 ? -17.306 -1.960 8.981 1.00 92.50 99 ASN A CA 1
ATOM 824 C C . ASN A 1 99 ? -16.555 -0.713 8.520 1.00 92.50 99 ASN A C 1
ATOM 826 O O . ASN A 1 99 ? -17.162 0.293 8.149 1.00 92.50 99 ASN A O 1
ATOM 830 N N . ILE A 1 100 ? -15.232 -0.807 8.505 1.00 93.50 100 ILE A N 1
ATOM 831 C CA . ILE A 1 100 ? -14.348 0.291 8.133 1.00 93.50 100 ILE A CA 1
ATOM 832 C C . ILE A 1 100 ? -13.369 -0.221 7.101 1.00 93.50 100 ILE A C 1
ATOM 834 O O . ILE A 1 100 ? -12.657 -1.183 7.378 1.00 93.50 100 ILE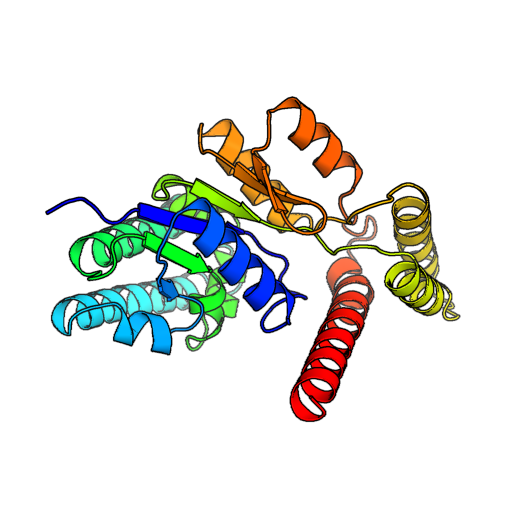 A O 1
ATOM 838 N N . LEU A 1 101 ? -13.295 0.449 5.958 1.00 94.81 101 LEU A N 1
ATOM 839 C CA . LEU A 1 101 ? -12.165 0.308 5.054 1.00 94.81 101 LEU A CA 1
ATOM 840 C C . LEU A 1 101 ? -11.125 1.349 5.465 1.00 94.81 101 LEU A C 1
ATOM 842 O O . LEU A 1 101 ? -11.357 2.549 5.338 1.00 94.81 101 LEU A O 1
ATOM 846 N N . PHE A 1 102 ? -10.020 0.898 6.043 1.00 92.88 102 PHE A N 1
ATOM 847 C CA . PHE A 1 102 ? -8.980 1.753 6.591 1.00 92.88 102 PHE A CA 1
ATOM 848 C C . PHE A 1 102 ? -7.769 1.774 5.670 1.00 92.88 102 PHE A C 1
ATOM 850 O O . PHE A 1 102 ? -7.091 0.763 5.494 1.00 92.88 102 PHE A O 1
ATOM 857 N N . ASN A 1 103 ? -7.478 2.948 5.127 1.00 88.31 103 ASN A N 1
ATOM 858 C CA . ASN A 1 103 ? -6.356 3.160 4.238 1.00 88.31 103 ASN A CA 1
ATOM 859 C C . ASN A 1 103 ? -5.226 3.923 4.970 1.00 88.31 103 ASN A C 1
ATOM 861 O O . ASN A 1 103 ? -5.441 5.063 5.400 1.00 88.31 103 ASN A O 1
ATOM 865 N N . PRO A 1 104 ? -4.000 3.364 5.069 1.00 80.81 104 PRO A N 1
ATOM 866 C CA . PRO A 1 104 ? -2.847 4.012 5.708 1.00 80.81 104 PRO A CA 1
ATOM 867 C C . PRO A 1 104 ? -2.466 5.375 5.118 1.00 80.81 104 PRO A C 1
ATOM 869 O O . PRO A 1 104 ? -1.780 6.160 5.773 1.00 80.81 104 PRO A O 1
ATOM 872 N N . ARG A 1 105 ? -2.911 5.692 3.896 1.00 79.31 105 ARG A N 1
ATOM 873 C CA . ARG A 1 105 ? -2.778 7.019 3.283 1.00 79.31 105 ARG A CA 1
ATOM 874 C C . ARG A 1 105 ? -3.398 8.134 4.125 1.00 79.31 105 ARG A C 1
ATOM 876 O O . ARG A 1 105 ? -2.994 9.289 3.991 1.00 79.31 105 ARG A O 1
ATOM 883 N N . VAL A 1 106 ? -4.320 7.825 5.040 1.00 71.81 106 VAL A N 1
ATOM 884 C CA . VAL A 1 106 ? -4.842 8.809 6.000 1.00 71.81 106 VAL A CA 1
ATOM 885 C C . VAL A 1 106 ? -3.716 9.608 6.667 1.00 71.81 106 VAL A C 1
ATOM 887 O O . VAL A 1 106 ? -3.846 10.822 6.831 1.00 71.81 106 VAL A O 1
ATOM 890 N N . PHE A 1 107 ? -2.571 8.973 6.937 1.00 71.25 107 PHE A N 1
ATOM 891 C CA . PHE A 1 107 ? -1.412 9.620 7.548 1.00 71.25 107 PHE A CA 1
ATOM 892 C C . PHE A 1 107 ? -0.638 10.506 6.580 1.00 71.25 107 PHE A C 1
ATOM 894 O O . PHE A 1 107 ? -0.190 11.568 6.987 1.00 71.25 107 PHE A O 1
ATOM 901 N N . SER A 1 108 ? -0.576 10.168 5.295 1.00 66.94 108 SER A N 1
ATOM 902 C CA . SER A 1 108 ? -0.001 11.026 4.250 1.00 66.94 108 SER A CA 1
ATOM 903 C C . SER A 1 108 ? -0.653 12.412 4.189 1.00 66.94 108 SER A C 1
ATOM 905 O O . SER A 1 108 ? -0.011 13.387 3.811 1.00 66.94 108 SER A O 1
ATOM 907 N N . SER A 1 109 ? -1.936 12.507 4.564 1.00 63.34 109 SER A N 1
ATOM 908 C CA . SER A 1 109 ? -2.704 13.762 4.573 1.00 63.34 109 SER A CA 1
ATOM 909 C C . SER A 1 109 ? -2.499 14.630 5.823 1.00 63.34 109 SER A C 1
ATOM 911 O O . SER A 1 109 ? -3.033 15.735 5.905 1.00 63.34 109 SER A O 1
ATOM 913 N N . ILE A 1 110 ? -1.728 14.145 6.797 1.00 66.19 110 ILE A N 1
ATOM 914 C CA . ILE A 1 110 ? -1.356 14.875 8.009 1.00 66.19 110 ILE A CA 1
ATOM 915 C C . ILE A 1 110 ? 0.018 15.510 7.768 1.00 66.19 110 ILE A C 1
ATOM 917 O O . ILE A 1 110 ? 0.899 14.872 7.194 1.00 66.19 110 ILE A O 1
ATOM 921 N N . PHE A 1 111 ? 0.228 16.757 8.203 1.00 60.09 111 PHE A N 1
ATOM 922 C CA . PHE A 1 111 ? 1.539 17.418 8.131 1.00 60.09 111 PHE A CA 1
ATOM 923 C C . PHE A 1 111 ? 2.655 16.481 8.651 1.00 60.09 111 PHE A C 1
ATOM 925 O O . PHE A 1 111 ? 2.519 15.908 9.727 1.00 60.09 111 PHE A O 1
ATOM 932 N N . GLN A 1 112 ? 3.716 16.286 7.854 1.00 71.06 112 GLN A N 1
ATOM 933 C CA . GLN A 1 112 ? 4.831 15.335 8.063 1.00 71.06 112 GLN A CA 1
ATOM 934 C C . GLN A 1 112 ? 4.497 13.828 8.082 1.00 71.06 112 GLN A C 1
ATOM 936 O O . GLN A 1 112 ? 5.398 13.014 8.280 1.00 71.06 112 GLN A O 1
ATOM 941 N N . GLY A 1 113 ? 3.262 13.398 7.823 1.00 73.75 113 GLY A N 1
ATOM 942 C CA . GLY A 1 113 ? 2.919 11.975 7.901 1.00 73.75 113 GLY A CA 1
ATOM 943 C C . GLY A 1 113 ? 3.566 11.094 6.826 1.00 73.75 113 GLY A C 1
ATOM 944 O O . GLY A 1 113 ? 3.868 9.935 7.100 1.00 73.75 113 GLY A O 1
ATOM 945 N N . GLU A 1 114 ? 3.906 11.646 5.656 1.00 80.75 114 GLU A N 1
ATOM 946 C CA . GLU A 1 114 ? 4.777 10.968 4.677 1.00 80.75 114 GLU A CA 1
ATOM 947 C C . GLU A 1 114 ? 6.178 10.689 5.245 1.00 80.75 114 GLU A C 1
ATOM 949 O O . GLU A 1 114 ? 6.733 9.615 5.022 1.00 80.75 114 GLU A O 1
ATOM 954 N N . ILE A 1 115 ? 6.731 11.628 6.023 1.00 87.31 115 ILE A N 1
ATOM 955 C CA . ILE A 1 115 ? 8.045 11.483 6.669 1.00 87.31 115 ILE A CA 1
ATOM 956 C C . ILE A 1 115 ? 7.973 10.423 7.767 1.00 87.31 115 ILE A C 1
ATOM 958 O O . ILE A 1 115 ? 8.874 9.599 7.896 1.00 87.31 115 ILE A O 1
ATOM 962 N N . PHE A 1 116 ? 6.898 10.416 8.561 1.00 89.00 116 PHE A N 1
ATOM 963 C CA . PHE A 1 116 ? 6.700 9.355 9.545 1.00 89.00 116 PHE A CA 1
ATOM 964 C C . PHE A 1 116 ? 6.611 7.990 8.858 1.00 89.00 116 PHE A C 1
ATOM 966 O O . PHE A 1 116 ? 7.324 7.068 9.247 1.00 89.00 116 PHE A O 1
ATOM 973 N N . LYS A 1 117 ? 5.772 7.866 7.818 1.00 86.19 117 LYS A N 1
ATOM 974 C CA . LYS A 1 117 ? 5.572 6.601 7.107 1.00 86.19 117 LYS A CA 1
ATOM 975 C C . LYS A 1 117 ? 6.884 6.099 6.507 1.00 86.19 117 LYS A C 1
ATOM 977 O O . LYS A 1 117 ? 7.198 4.935 6.703 1.00 86.19 117 LYS A O 1
ATOM 982 N N . SER A 1 118 ? 7.690 6.951 5.869 1.00 87.12 118 SER A N 1
ATOM 983 C CA . SER A 1 118 ? 8.981 6.523 5.307 1.00 87.12 118 SER A CA 1
ATOM 984 C C . SER A 1 118 ? 9.972 6.025 6.368 1.00 87.12 118 SER A C 1
ATOM 986 O O . SER A 1 118 ? 10.722 5.087 6.110 1.00 87.12 118 SER A O 1
ATOM 988 N N . LYS A 1 119 ? 9.951 6.605 7.574 1.00 90.94 119 LYS A N 1
ATOM 989 C CA . LYS A 1 119 ? 10.826 6.216 8.694 1.00 90.94 119 LYS A CA 1
ATOM 990 C C . LYS A 1 119 ? 10.339 5.005 9.482 1.00 90.94 119 LYS A C 1
ATOM 992 O O . LYS A 1 119 ? 11.155 4.337 10.112 1.00 90.94 119 LYS A O 1
ATOM 997 N N . ALA A 1 120 ? 9.029 4.781 9.513 1.00 92.50 120 ALA A N 1
ATOM 998 C CA . ALA A 1 120 ? 8.378 3.753 10.321 1.00 92.50 120 ALA A CA 1
ATOM 999 C C . ALA A 1 120 ? 7.939 2.527 9.503 1.00 92.50 120 ALA A C 1
ATOM 1001 O O . ALA A 1 120 ? 7.479 1.543 10.079 1.00 92.50 120 ALA A O 1
ATOM 1002 N N . TYR A 1 121 ? 8.031 2.586 8.174 1.00 90.06 121 TYR A N 1
ATOM 1003 C CA . TYR A 1 121 ? 7.734 1.462 7.292 1.00 90.06 121 TYR A CA 1
ATOM 1004 C C . TYR A 1 121 ? 8.845 0.390 7.357 1.00 90.06 121 TYR A C 1
ATOM 1006 O O . TYR A 1 121 ? 10.029 0.750 7.346 1.00 90.06 121 TYR A O 1
ATOM 1014 N N . PRO A 1 122 ? 8.499 -0.916 7.375 1.00 92.50 122 PRO A N 1
ATOM 1015 C CA . PRO A 1 122 ? 7.143 -1.492 7.297 1.00 92.50 122 PRO A CA 1
ATOM 1016 C C . PRO A 1 122 ? 6.406 -1.580 8.641 1.00 92.50 122 PRO A C 1
ATOM 1018 O O . PRO A 1 122 ? 5.180 -1.663 8.665 1.00 92.50 122 PRO A O 1
ATOM 1021 N N . SER A 1 123 ? 7.125 -1.477 9.757 1.00 95.81 123 SER A N 1
ATOM 1022 C CA . SER A 1 123 ? 6.657 -1.774 11.115 1.00 95.81 123 SER A CA 1
ATOM 1023 C C . SER A 1 123 ? 5.368 -1.059 11.541 1.00 95.81 123 SER A C 1
ATOM 1025 O O . SER A 1 123 ? 4.537 -1.633 12.240 1.00 95.81 123 SER A O 1
ATOM 1027 N N . PHE A 1 124 ? 5.153 0.188 11.116 1.00 94.25 124 PHE A N 1
ATOM 1028 C CA . PHE A 1 124 ? 3.885 0.879 11.365 1.00 94.25 124 PHE A CA 1
ATOM 1029 C C . PHE A 1 124 ? 2.709 0.205 10.644 1.00 94.25 124 PHE A C 1
ATOM 1031 O O . PHE A 1 124 ? 1.653 0.028 11.241 1.00 94.25 124 PHE A O 1
ATOM 1038 N N . CYS A 1 125 ? 2.882 -0.195 9.382 1.00 94.50 125 CYS A N 1
ATOM 1039 C CA . CYS A 1 125 ? 1.843 -0.870 8.600 1.00 94.50 125 CYS A CA 1
ATOM 1040 C C . CYS A 1 125 ? 1.566 -2.276 9.144 1.00 94.50 125 CYS A C 1
ATOM 1042 O O . CYS A 1 125 ? 0.405 -2.635 9.317 1.00 94.50 125 CYS A O 1
ATOM 1044 N N . GLU A 1 126 ? 2.608 -3.006 9.535 1.00 96.56 126 GLU A N 1
ATOM 1045 C CA . GLU A 1 126 ? 2.491 -4.279 10.257 1.00 96.56 126 GLU A CA 1
ATOM 1046 C C . GLU A 1 126 ? 1.654 -4.138 11.534 1.00 96.56 126 GLU A C 1
ATOM 1048 O O . GLU A 1 126 ? 0.698 -4.882 11.733 1.00 96.56 126 GLU A O 1
ATOM 1053 N N . GLY A 1 127 ? 1.919 -3.115 12.355 1.00 96.81 127 GLY A N 1
ATOM 1054 C CA . GLY A 1 127 ? 1.123 -2.853 13.556 1.00 96.81 127 GLY A CA 1
ATOM 1055 C C . GLY A 1 127 ? -0.353 -2.541 13.262 1.00 96.81 127 GLY A C 1
ATOM 1056 O O . GLY A 1 127 ? -1.242 -2.901 14.039 1.00 96.81 127 GLY A O 1
ATOM 1057 N N . LEU A 1 128 ? -0.657 -1.906 12.124 1.00 96.06 128 LEU A N 1
ATOM 1058 C CA . LEU A 1 128 ? -2.043 -1.707 11.683 1.00 96.06 128 LEU A CA 1
ATOM 1059 C C . LEU A 1 128 ? -2.688 -3.046 11.297 1.00 96.06 128 LEU A C 1
ATOM 1061 O O . LEU A 1 128 ? -3.839 -3.298 11.664 1.00 96.06 128 LEU A O 1
ATOM 1065 N N . ILE A 1 129 ? -1.942 -3.905 10.597 1.00 97.19 129 ILE A N 1
ATOM 1066 C CA . ILE A 1 129 ? -2.373 -5.241 10.174 1.00 97.19 129 ILE A CA 1
ATOM 1067 C C . ILE A 1 129 ? -2.620 -6.146 11.388 1.00 97.19 129 ILE A C 1
ATOM 1069 O O . ILE A 1 129 ? -3.667 -6.795 11.444 1.00 97.19 129 ILE A O 1
ATOM 1073 N N . ASP A 1 130 ? -1.752 -6.127 12.406 1.00 97.00 130 ASP A N 1
ATOM 1074 C CA . ASP A 1 130 ? -1.938 -6.862 13.670 1.00 97.00 130 ASP A CA 1
ATOM 1075 C C . ASP A 1 130 ? -3.332 -6.617 14.255 1.00 97.00 130 ASP A C 1
ATOM 1077 O O . ASP A 1 130 ? -4.021 -7.532 14.719 1.00 97.00 130 ASP A O 1
ATOM 1081 N N . CYS A 1 131 ? -3.776 -5.364 14.180 1.00 95.50 131 CYS A N 1
ATOM 1082 C CA . CYS A 1 131 ? -5.023 -4.898 14.758 1.00 95.50 131 CYS A CA 1
ATOM 1083 C C . CYS A 1 131 ? -6.225 -4.953 13.804 1.00 95.50 131 CYS A C 1
ATOM 1085 O O . CYS A 1 131 ? -7.333 -4.620 14.241 1.00 95.50 131 CYS A O 1
ATOM 1087 N N . CYS A 1 132 ? -6.051 -5.333 12.535 1.00 95.88 132 CYS A N 1
ATOM 1088 C CA . CYS A 1 132 ? -7.141 -5.448 11.564 1.00 95.88 132 CYS A CA 1
ATOM 1089 C C . CYS A 1 132 ? -7.806 -6.835 11.601 1.00 95.88 132 CYS A C 1
ATOM 1091 O O . CYS A 1 132 ? -7.260 -7.801 12.145 1.00 95.88 132 CYS A O 1
ATOM 1093 N N . ASP A 1 133 ? -9.008 -6.921 11.035 1.00 95.38 133 ASP A N 1
ATOM 1094 C CA . ASP A 1 133 ? -9.772 -8.164 10.910 1.00 95.38 133 ASP A CA 1
ATOM 1095 C C . ASP A 1 133 ? -9.540 -8.843 9.546 1.00 95.38 133 ASP A C 1
ATOM 1097 O O . ASP A 1 133 ? -9.582 -10.070 9.445 1.00 95.38 133 ASP A O 1
ATOM 1101 N N . VAL A 1 134 ? -9.323 -8.050 8.491 1.00 96.31 134 VAL A N 1
ATOM 1102 C CA . VAL A 1 134 ? -9.138 -8.492 7.098 1.00 96.31 134 VAL A CA 1
ATOM 1103 C C . VAL A 1 134 ? -8.211 -7.513 6.376 1.00 96.31 134 VAL A C 1
ATOM 1105 O O . VAL A 1 134 ? -8.262 -6.320 6.663 1.00 96.31 134 VAL A O 1
ATOM 1108 N N . VAL A 1 135 ? -7.433 -7.997 5.409 1.00 97.12 135 VAL A N 1
ATOM 1109 C CA . VAL A 1 135 ? -6.688 -7.174 4.447 1.00 97.12 135 VAL A CA 1
ATOM 1110 C C . VAL A 1 135 ? -7.353 -7.263 3.073 1.00 97.12 135 VAL A C 1
ATOM 1112 O O . VAL A 1 135 ? -7.667 -8.356 2.607 1.00 97.12 135 VAL A O 1
ATOM 1115 N N . VAL A 1 136 ? -7.565 -6.120 2.427 1.00 97.00 136 VAL A N 1
ATOM 1116 C CA . VAL A 1 136 ? -7.952 -6.000 1.015 1.00 97.00 136 VAL A CA 1
ATOM 1117 C C . VAL A 1 136 ? -6.825 -5.288 0.276 1.00 97.00 136 VAL A C 1
ATOM 1119 O O . VAL A 1 136 ? -6.200 -4.386 0.832 1.00 97.00 136 VAL A O 1
ATOM 1122 N N . THR A 1 137 ? -6.539 -5.694 -0.958 1.00 94.94 137 THR A N 1
ATOM 1123 C CA . THR A 1 137 ? -5.408 -5.161 -1.717 1.00 94.94 137 THR A CA 1
ATOM 1124 C C . THR A 1 137 ? -5.586 -5.258 -3.231 1.00 94.94 137 THR A C 1
ATOM 1126 O O . THR A 1 137 ? -6.472 -5.957 -3.721 1.00 94.94 137 THR A O 1
ATOM 1129 N N . HIS A 1 138 ? -4.730 -4.564 -3.978 1.00 94.06 138 HIS A N 1
ATOM 1130 C CA . HIS A 1 138 ? -4.568 -4.730 -5.418 1.00 94.06 138 HIS A CA 1
ATOM 1131 C C . HIS A 1 138 ? -3.121 -4.456 -5.848 1.00 94.06 138 HIS A C 1
ATOM 1133 O O . HIS A 1 138 ? -2.414 -3.664 -5.219 1.00 94.06 138 HIS A O 1
ATOM 1139 N N . GLY A 1 139 ? -2.703 -5.079 -6.951 1.00 92.81 139 GLY A N 1
ATOM 1140 C CA . GLY A 1 139 ? -1.518 -4.679 -7.706 1.00 92.81 139 GLY A CA 1
ATOM 1141 C C . GLY A 1 139 ? -1.827 -3.528 -8.667 1.00 92.81 139 GLY A C 1
ATOM 1142 O O . GLY A 1 139 ? -2.865 -2.888 -8.584 1.00 92.81 139 GLY A O 1
ATOM 1143 N N . TYR A 1 140 ? -0.949 -3.264 -9.617 1.00 93.94 140 TYR A N 1
ATOM 1144 C CA . TYR A 1 140 ? -1.165 -2.394 -10.766 1.00 93.94 140 TYR A CA 1
ATOM 1145 C C . TYR A 1 140 ? -1.843 -3.210 -11.877 1.00 93.94 140 TYR A C 1
ATOM 1147 O O . TYR A 1 140 ? -1.145 -4.007 -12.514 1.00 93.94 140 TYR A O 1
ATOM 1155 N N . PRO A 1 141 ? -3.164 -3.070 -12.112 1.00 92.75 141 PRO A N 1
ATOM 1156 C CA . PRO A 1 141 ? -3.856 -3.847 -13.139 1.00 92.75 141 PRO A CA 1
ATOM 1157 C C . PRO A 1 141 ? -3.254 -3.603 -14.526 1.00 92.75 141 PRO A C 1
ATOM 1159 O O . PRO A 1 141 ? -3.034 -2.467 -14.927 1.00 92.75 141 PRO A O 1
ATOM 1162 N N . LEU A 1 142 ? -2.983 -4.669 -15.266 1.00 91.56 142 LEU A N 1
ATOM 1163 C CA . LEU A 1 142 ? -2.222 -4.653 -16.508 1.00 91.56 142 LEU A CA 1
ATOM 1164 C C . LEU A 1 142 ? -3.023 -5.293 -17.647 1.00 91.56 142 LEU A C 1
ATOM 1166 O O . LEU A 1 142 ? -2.706 -6.389 -18.114 1.00 91.56 142 LEU A O 1
ATOM 1170 N N . ASP A 1 143 ? -4.044 -4.582 -18.122 1.00 90.00 143 ASP A N 1
ATOM 1171 C CA . ASP A 1 143 ? -4.707 -4.934 -19.379 1.00 90.00 143 ASP A CA 1
ATOM 1172 C C . ASP A 1 143 ? -3.822 -4.616 -20.603 1.00 90.00 143 ASP A C 1
ATOM 1174 O O . ASP A 1 143 ? -2.744 -4.021 -20.495 1.00 90.00 143 ASP A O 1
ATOM 1178 N N . ASP A 1 144 ? -4.273 -5.014 -21.793 1.00 90.25 144 ASP A N 1
ATOM 1179 C CA . ASP A 1 144 ? -3.529 -4.816 -23.041 1.00 90.25 144 ASP A CA 1
ATOM 1180 C C . ASP A 1 144 ? -3.251 -3.342 -23.367 1.00 90.25 144 ASP A C 1
ATOM 1182 O O . ASP A 1 144 ? -2.244 -3.025 -24.007 1.00 90.25 144 ASP A O 1
ATOM 1186 N N . TYR A 1 145 ? -4.126 -2.427 -22.950 1.00 89.56 145 TYR A N 1
ATOM 1187 C CA . TYR A 1 145 ? -3.957 -1.001 -23.196 1.00 89.56 145 TYR A CA 1
ATOM 1188 C C . TYR A 1 145 ? -2.918 -0.399 -22.245 1.00 89.56 145 TYR A C 1
ATOM 1190 O O . TYR A 1 145 ? -1.966 0.245 -22.693 1.00 89.56 145 TYR A O 1
ATOM 1198 N N . ILE A 1 146 ? -3.040 -0.677 -20.946 1.00 91.81 146 ILE A N 1
ATOM 1199 C CA . ILE A 1 146 ? -2.075 -0.273 -19.917 1.00 91.81 146 ILE A CA 1
ATOM 1200 C C . ILE A 1 146 ? -0.693 -0.840 -20.240 1.00 91.81 146 ILE A C 1
ATOM 1202 O O . ILE A 1 146 ? 0.306 -0.128 -20.144 1.00 91.81 146 ILE A O 1
ATOM 1206 N N . ARG A 1 147 ? -0.628 -2.091 -20.700 1.00 92.38 147 ARG A N 1
ATOM 1207 C CA . ARG A 1 147 ? 0.609 -2.741 -21.139 1.00 92.38 147 ARG A CA 1
ATOM 1208 C C . ARG A 1 147 ? 1.271 -1.999 -22.291 1.00 92.38 147 ARG A C 1
ATOM 1210 O O . ARG A 1 147 ? 2.467 -1.736 -22.222 1.00 92.38 147 ARG A O 1
ATOM 1217 N N . LYS A 1 148 ? 0.514 -1.619 -23.325 1.00 91.31 148 LYS A N 1
ATOM 1218 C CA . LYS A 1 148 ? 1.048 -0.828 -24.448 1.00 91.31 148 LYS A CA 1
ATOM 1219 C C . LYS A 1 148 ? 1.611 0.511 -23.979 1.00 91.31 148 LYS A C 1
ATOM 1221 O O . LYS A 1 148 ? 2.698 0.885 -24.414 1.00 91.31 148 LYS A O 1
ATOM 1226 N N . LEU A 1 149 ? 0.910 1.202 -23.077 1.00 92.44 149 LEU A N 1
ATOM 1227 C CA . LEU A 1 149 ? 1.394 2.456 -22.498 1.00 92.44 149 LEU A CA 1
ATOM 1228 C C . LEU A 1 149 ? 2.685 2.243 -21.704 1.00 92.44 149 LEU A C 1
ATOM 1230 O O . LEU A 1 149 ? 3.663 2.947 -21.939 1.00 92.44 149 LEU A O 1
ATOM 1234 N N . LEU A 1 150 ? 2.710 1.253 -20.811 1.00 94.06 150 LEU A N 1
ATOM 1235 C CA . LEU A 1 150 ? 3.890 0.910 -20.020 1.00 94.06 150 LEU A CA 1
ATOM 1236 C C . LEU A 1 150 ? 5.095 0.615 -20.923 1.00 94.06 150 LEU A C 1
ATOM 1238 O O . LEU A 1 150 ? 6.156 1.201 -20.742 1.00 94.06 150 LEU A O 1
ATOM 1242 N N . VAL A 1 151 ? 4.919 -0.239 -21.933 1.00 92.31 151 VAL A N 1
ATOM 1243 C CA . VAL A 1 151 ? 5.971 -0.589 -22.897 1.00 92.31 151 VAL A CA 1
ATOM 1244 C C . VAL A 1 151 ? 6.479 0.638 -23.654 1.00 92.31 151 VAL A C 1
ATOM 1246 O O . VAL A 1 151 ? 7.685 0.784 -23.834 1.00 92.31 151 VAL A O 1
ATOM 1249 N N . ALA A 1 152 ? 5.588 1.538 -24.076 1.00 92.31 152 ALA A N 1
ATOM 1250 C CA . ALA A 1 152 ? 5.987 2.763 -24.763 1.00 92.31 152 ALA A CA 1
ATOM 1251 C C . ALA A 1 152 ? 6.880 3.653 -23.882 1.00 92.31 152 ALA A C 1
ATOM 1253 O O . ALA A 1 152 ? 7.895 4.153 -24.360 1.00 92.31 152 ALA A O 1
ATOM 1254 N N . TRP A 1 153 ? 6.545 3.800 -22.596 1.00 93.44 153 TRP A N 1
ATOM 1255 C CA . TRP A 1 153 ? 7.365 4.545 -21.636 1.00 93.44 153 TRP A CA 1
ATOM 1256 C C . TRP A 1 153 ? 8.726 3.889 -21.385 1.00 93.44 153 TRP A C 1
ATOM 1258 O O . TRP A 1 153 ? 9.741 4.581 -21.366 1.00 93.44 153 TRP A O 1
ATOM 1268 N N . LEU A 1 154 ? 8.761 2.565 -21.216 1.00 93.19 154 LEU A N 1
ATOM 1269 C CA . LEU A 1 154 ? 10.000 1.825 -20.946 1.00 93.19 154 LEU A CA 1
ATOM 1270 C C . LEU A 1 154 ? 10.975 1.828 -22.135 1.00 93.19 154 LEU A C 1
ATOM 1272 O O . LEU A 1 154 ? 12.177 1.697 -21.924 1.00 93.19 154 LEU A O 1
ATOM 1276 N N . ASN A 1 155 ? 10.470 2.000 -23.360 1.00 92.81 155 ASN A N 1
ATOM 1277 C CA . ASN A 1 155 ? 11.265 2.050 -24.591 1.00 92.81 155 ASN A CA 1
ATOM 1278 C C . ASN A 1 155 ? 11.757 3.459 -24.965 1.00 92.81 155 ASN A C 1
ATOM 1280 O O . ASN A 1 155 ? 12.349 3.631 -26.034 1.00 92.81 155 ASN A O 1
ATOM 1284 N N . LEU A 1 156 ? 11.510 4.478 -24.136 1.00 91.31 156 LEU A N 1
ATOM 1285 C CA . LEU A 1 156 ? 12.065 5.806 -24.386 1.00 91.31 156 LEU A CA 1
ATOM 1286 C C . LEU A 1 156 ? 13.605 5.751 -24.374 1.00 91.31 156 LEU A C 1
ATOM 1288 O O . LEU A 1 156 ? 14.191 5.101 -23.505 1.00 91.31 156 LEU A O 1
ATOM 1292 N N . PRO A 1 157 ? 14.277 6.424 -25.325 1.00 88.31 157 PRO A N 1
ATOM 1293 C CA . PRO A 1 157 ? 15.724 6.340 -25.457 1.00 88.31 157 PRO A CA 1
ATOM 1294 C C . PRO A 1 157 ? 16.425 6.905 -24.219 1.00 88.31 157 PRO A C 1
ATOM 1296 O O . PRO A 1 157 ? 16.121 8.002 -23.752 1.00 88.31 157 PRO A O 1
ATOM 1299 N N . THR A 1 158 ? 17.411 6.161 -23.724 1.00 90.19 158 THR A N 1
ATOM 1300 C CA . THR A 1 158 ? 18.297 6.559 -22.629 1.00 90.19 158 THR A CA 1
ATOM 1301 C C . THR A 1 158 ? 19.724 6.134 -22.951 1.00 90.19 158 THR A C 1
ATOM 1303 O O . THR A 1 158 ? 19.945 5.100 -23.578 1.00 90.19 158 THR A O 1
ATOM 1306 N N . PHE A 1 159 ? 20.696 6.934 -22.519 1.00 89.12 159 PHE A N 1
ATOM 1307 C CA . PHE A 1 159 ? 22.120 6.601 -22.611 1.00 89.12 159 PHE A CA 1
ATOM 1308 C C . PHE A 1 159 ? 22.667 6.003 -21.304 1.00 89.12 159 PHE A C 1
ATOM 1310 O O . PHE A 1 159 ? 23.836 5.638 -21.243 1.00 89.12 159 PHE A O 1
ATOM 1317 N N . ASP A 1 160 ? 21.841 5.913 -20.254 1.00 92.69 160 ASP A N 1
ATOM 1318 C CA . ASP A 1 160 ? 22.225 5.314 -18.974 1.00 92.69 160 ASP A CA 1
ATOM 1319 C C . ASP A 1 160 ? 21.958 3.802 -19.000 1.00 92.69 160 ASP A C 1
ATOM 1321 O O . ASP A 1 160 ? 20.806 3.360 -19.046 1.00 92.69 160 ASP A O 1
ATOM 1325 N N . GLU A 1 161 ? 23.032 3.013 -18.958 1.00 91.50 161 GLU A N 1
ATOM 1326 C CA . GLU A 1 161 ? 22.997 1.547 -18.958 1.00 91.50 161 GLU A CA 1
ATOM 1327 C C . GLU A 1 161 ? 22.159 0.982 -17.804 1.00 91.50 161 GLU A C 1
ATOM 1329 O O . GLU A 1 161 ? 21.348 0.085 -18.025 1.00 91.50 161 GLU A O 1
ATOM 1334 N N . ALA A 1 162 ? 22.266 1.557 -16.601 1.00 91.31 162 ALA A N 1
ATOM 1335 C CA . ALA A 1 162 ? 21.513 1.086 -15.439 1.00 91.31 162 ALA A CA 1
ATOM 1336 C C . ALA A 1 162 ? 20.006 1.327 -15.611 1.00 91.31 162 ALA A C 1
ATOM 1338 O O . ALA A 1 162 ? 19.186 0.505 -15.201 1.00 91.31 162 ALA A O 1
ATOM 1339 N N . VAL A 1 163 ? 19.633 2.446 -16.243 1.00 93.25 163 VAL A N 1
ATOM 1340 C CA . VAL A 1 163 ? 18.232 2.736 -16.583 1.00 93.25 163 VAL A CA 1
ATOM 1341 C C . VAL A 1 163 ? 17.740 1.770 -17.657 1.00 93.25 163 VAL A C 1
ATOM 1343 O O . VAL A 1 163 ? 16.651 1.222 -17.516 1.00 93.25 163 VAL A O 1
ATOM 1346 N N . SER A 1 164 ? 18.543 1.531 -18.696 1.00 93.06 164 SER A N 1
ATOM 1347 C CA . SER A 1 164 ? 18.211 0.594 -19.776 1.00 93.06 164 SER A CA 1
ATOM 1348 C C . SER A 1 164 ? 17.980 -0.827 -19.249 1.00 93.06 164 SER A C 1
ATOM 1350 O O . SER A 1 164 ? 16.956 -1.446 -19.548 1.00 93.06 164 SER A O 1
ATOM 1352 N N . GLU A 1 165 ? 18.874 -1.323 -18.389 1.00 93.19 165 GLU A N 1
ATOM 1353 C CA . GLU A 1 165 ? 18.747 -2.639 -17.759 1.00 93.19 165 GLU A CA 1
ATOM 1354 C C . GLU A 1 165 ? 17.476 -2.735 -16.904 1.00 93.19 165 GLU A C 1
ATOM 1356 O O . GLU A 1 165 ? 16.697 -3.679 -17.058 1.00 93.19 165 GLU A O 1
ATOM 1361 N N . TYR A 1 166 ? 17.224 -1.733 -16.056 1.00 94.69 166 TYR A N 1
ATOM 1362 C CA . TYR A 1 166 ? 16.040 -1.684 -15.199 1.00 94.69 166 TYR A CA 1
ATOM 1363 C C . TYR A 1 166 ? 14.735 -1.648 -16.010 1.00 94.69 166 TYR A C 1
ATOM 1365 O O . TYR A 1 166 ? 13.802 -2.406 -15.731 1.00 94.69 166 TYR A O 1
ATOM 1373 N N . CYS A 1 167 ? 14.675 -0.833 -17.068 1.00 94.31 167 CYS A N 1
ATOM 1374 C CA . CYS A 1 167 ? 13.543 -0.822 -17.993 1.00 94.31 167 CYS A CA 1
ATOM 1375 C C . CYS A 1 167 ? 13.346 -2.191 -18.661 1.00 94.31 167 CYS A C 1
ATOM 1377 O O . CYS A 1 167 ? 12.215 -2.669 -18.756 1.00 94.31 167 CYS A O 1
ATOM 1379 N N . GLY A 1 168 ? 14.433 -2.856 -19.064 1.00 93.75 168 GLY A N 1
ATOM 1380 C CA . GLY A 1 168 ? 14.403 -4.202 -19.637 1.00 93.75 168 GLY A CA 1
ATOM 1381 C C . GLY A 1 168 ? 13.943 -5.288 -18.654 1.00 93.75 168 GLY A C 1
ATOM 1382 O O . GLY A 1 168 ? 13.319 -6.271 -19.060 1.00 93.75 168 GLY A O 1
ATOM 1383 N N . GLU A 1 169 ? 14.219 -5.143 -17.356 1.00 94.25 169 GLU A N 1
ATOM 1384 C CA . GLU A 1 169 ? 13.664 -6.009 -16.306 1.00 94.25 169 GLU A CA 1
ATOM 1385 C C . GLU A 1 169 ? 12.152 -5.829 -16.162 1.00 94.25 169 GLU A C 1
ATOM 1387 O O . GLU A 1 169 ? 11.419 -6.820 -16.222 1.00 94.25 169 GLU A O 1
ATOM 1392 N N . ILE A 1 170 ? 11.672 -4.584 -16.054 1.00 94.50 170 ILE A N 1
ATOM 1393 C CA . ILE A 1 170 ? 10.232 -4.298 -15.962 1.00 94.50 170 ILE A CA 1
ATOM 1394 C C . ILE A 1 170 ? 9.512 -4.760 -17.230 1.00 94.50 170 ILE A C 1
ATOM 1396 O O . ILE A 1 170 ? 8.443 -5.357 -17.136 1.00 94.50 170 ILE A O 1
ATOM 1400 N N . PHE A 1 171 ? 10.094 -4.540 -18.409 1.00 93.69 171 PHE A N 1
ATOM 1401 C CA . PHE A 1 171 ? 9.516 -4.981 -19.677 1.00 93.69 171 PHE A CA 1
ATOM 1402 C C . PHE A 1 171 ? 9.321 -6.502 -19.708 1.00 93.69 171 PHE A C 1
ATOM 1404 O O . PHE A 1 171 ? 8.219 -6.981 -19.974 1.00 93.69 171 PHE A O 1
ATOM 1411 N N . ARG A 1 172 ? 10.365 -7.274 -19.373 1.00 93.12 172 ARG A N 1
ATOM 1412 C CA . ARG A 1 172 ? 10.292 -8.746 -19.314 1.00 93.12 172 ARG A CA 1
ATOM 1413 C C . ARG A 1 172 ? 9.303 -9.240 -18.264 1.00 93.12 172 ARG A C 1
ATOM 1415 O O . ARG A 1 172 ? 8.693 -10.289 -18.455 1.00 93.12 172 ARG A O 1
ATOM 1422 N N . LEU A 1 173 ? 9.180 -8.524 -17.147 1.00 93.44 173 LEU A N 1
ATOM 1423 C CA . LEU A 1 173 ? 8.193 -8.830 -16.121 1.00 93.44 173 LEU A CA 1
ATOM 1424 C C . LEU A 1 173 ? 6.778 -8.593 -16.652 1.00 93.44 173 LEU A C 1
ATOM 1426 O O . LEU A 1 173 ? 5.946 -9.492 -16.573 1.00 93.44 173 LEU A O 1
ATOM 1430 N N . ALA A 1 174 ? 6.528 -7.422 -17.242 1.00 91.94 174 ALA A N 1
ATOM 1431 C CA . ALA A 1 174 ? 5.245 -7.082 -17.834 1.00 91.94 174 ALA A CA 1
ATOM 1432 C C . ALA A 1 174 ? 4.842 -8.135 -18.869 1.00 91.94 174 ALA A C 1
ATOM 1434 O O . ALA A 1 174 ? 3.760 -8.688 -18.745 1.00 91.94 174 ALA A O 1
ATOM 1435 N N . ASP A 1 175 ? 5.716 -8.501 -19.808 1.00 89.25 175 ASP A N 1
ATOM 1436 C CA . ASP A 1 175 ? 5.432 -9.481 -20.870 1.00 89.25 175 ASP A CA 1
ATOM 1437 C C . ASP A 1 175 ? 4.944 -10.851 -20.352 1.00 89.25 175 ASP A C 1
ATOM 1439 O O . ASP A 1 175 ? 4.066 -11.479 -20.942 1.00 89.25 175 ASP A O 1
ATOM 1443 N N . LYS A 1 176 ? 5.444 -11.293 -19.192 1.00 88.94 176 LYS A N 1
ATOM 1444 C CA . LYS A 1 176 ? 5.065 -12.580 -18.580 1.00 88.94 176 LYS A CA 1
ATOM 1445 C C . LYS A 1 176 ? 3.763 -12.531 -17.786 1.00 88.94 176 LYS A C 1
ATOM 1447 O O . LYS A 1 176 ? 3.153 -13.572 -17.549 1.00 88.94 176 LYS A O 1
ATOM 1452 N N . VAL A 1 177 ? 3.358 -11.350 -17.332 1.00 88.06 177 VAL A N 1
ATOM 1453 C CA . VAL A 1 177 ? 2.247 -11.173 -16.394 1.00 88.06 177 VAL A CA 1
ATOM 1454 C C . VAL A 1 177 ? 1.016 -10.686 -17.138 1.00 88.06 177 VAL A C 1
ATOM 1456 O O . VAL A 1 177 ? 1.067 -9.669 -17.825 1.00 88.06 177 VAL A O 1
ATOM 1459 N N . ARG A 1 178 ? -0.109 -11.394 -17.001 1.00 81.19 178 ARG A N 1
ATOM 1460 C CA . ARG A 1 178 ? -1.345 -11.088 -17.744 1.00 81.19 178 ARG A CA 1
ATOM 1461 C C . ARG A 1 178 ? -2.305 -10.152 -17.024 1.00 81.19 178 ARG A C 1
ATOM 1463 O O . ARG A 1 178 ? -3.117 -9.528 -17.689 1.00 81.19 178 ARG A O 1
ATOM 1470 N N . ASP A 1 179 ? -2.235 -10.083 -15.704 1.00 87.31 179 ASP A N 1
ATOM 1471 C CA . ASP A 1 179 ? -3.279 -9.479 -14.883 1.00 87.31 179 ASP A CA 1
ATOM 1472 C C . ASP A 1 179 ? -2.808 -8.239 -14.131 1.00 87.31 179 ASP A C 1
ATOM 1474 O O . ASP A 1 179 ? -3.414 -7.186 -14.284 1.00 87.31 179 ASP A O 1
ATOM 1478 N N . MET A 1 180 ? -1.752 -8.325 -13.322 1.00 91.69 180 MET A N 1
ATOM 1479 C CA . MET A 1 180 ? -1.295 -7.207 -12.506 1.00 91.69 180 MET A CA 1
ATOM 1480 C C . MET A 1 180 ? 0.161 -7.342 -12.069 1.00 91.69 180 MET A C 1
ATOM 1482 O O . MET A 1 180 ? 0.630 -8.417 -11.695 1.00 91.69 180 MET A O 1
ATOM 1486 N N . LEU A 1 181 ? 0.854 -6.210 -12.042 1.00 94.44 181 LEU A N 1
ATOM 1487 C CA . LEU A 1 181 ? 2.175 -6.082 -11.427 1.00 94.44 181 LEU A CA 1
ATOM 1488 C C . LEU A 1 181 ? 2.021 -5.693 -9.959 1.00 94.44 181 LEU A C 1
ATOM 1490 O O . LEU A 1 181 ? 1.008 -5.113 -9.590 1.00 94.44 181 LEU A O 1
ATOM 1494 N N . TRP A 1 182 ? 3.010 -5.945 -9.111 1.00 94.00 182 TRP A N 1
ATOM 1495 C CA . TRP A 1 182 ? 2.893 -5.634 -7.684 1.00 94.00 182 TRP A CA 1
ATOM 1496 C C . TRP A 1 182 ? 3.993 -4.711 -7.186 1.00 94.00 182 TRP A C 1
ATOM 1498 O O . TRP A 1 182 ? 5.156 -4.840 -7.568 1.00 94.00 182 TRP A O 1
ATOM 1508 N N . SER A 1 183 ? 3.622 -3.781 -6.302 1.00 92.62 183 SER A N 1
ATOM 1509 C CA . SER A 1 183 ? 4.612 -2.982 -5.585 1.00 92.62 183 SER A CA 1
ATOM 1510 C C . SER A 1 183 ? 5.282 -3.858 -4.521 1.00 92.62 183 SER A C 1
ATOM 1512 O O . SER A 1 183 ? 4.575 -4.617 -3.846 1.00 92.62 183 SER A O 1
ATOM 1514 N N . PRO A 1 184 ? 6.607 -3.751 -4.315 1.00 90.94 184 PRO A N 1
ATOM 1515 C CA . PRO A 1 184 ? 7.293 -4.499 -3.265 1.00 90.94 184 PRO A CA 1
ATOM 1516 C C . PRO A 1 184 ? 6.649 -4.308 -1.894 1.00 90.94 184 PRO A C 1
ATOM 1518 O O . PRO A 1 184 ? 6.454 -5.271 -1.160 1.00 90.94 184 PRO A O 1
ATOM 1521 N N . GLY A 1 185 ? 6.260 -3.070 -1.571 1.00 89.75 185 GLY A N 1
ATOM 1522 C CA . GLY A 1 185 ? 5.692 -2.764 -0.265 1.00 89.75 185 GLY A CA 1
ATOM 1523 C C . GLY A 1 185 ? 4.329 -3.416 -0.032 1.00 89.75 185 GLY A C 1
ATOM 1524 O O . GLY A 1 185 ? 4.080 -3.982 1.027 1.00 89.75 185 GLY A O 1
ATOM 1525 N N . THR A 1 186 ? 3.467 -3.423 -1.051 1.00 92.19 186 THR A N 1
ATOM 1526 C CA . THR A 1 186 ? 2.177 -4.120 -0.974 1.00 92.19 186 THR A CA 1
ATOM 1527 C C . THR A 1 186 ? 2.369 -5.626 -0.785 1.00 92.19 186 THR A C 1
ATOM 1529 O O . THR A 1 186 ? 1.641 -6.231 -0.004 1.00 92.19 186 THR A O 1
ATOM 1532 N N . VAL A 1 187 ? 3.369 -6.232 -1.435 1.00 92.62 187 VAL A N 1
ATOM 1533 C CA . VAL A 1 187 ? 3.674 -7.658 -1.231 1.00 92.62 187 VAL A CA 1
ATOM 1534 C C . VAL A 1 187 ? 4.184 -7.934 0.179 1.00 92.62 187 VAL A C 1
ATOM 1536 O O . VAL A 1 187 ? 3.687 -8.867 0.800 1.00 92.62 187 VAL A O 1
ATOM 1539 N N . THR A 1 188 ? 5.061 -7.090 0.733 1.00 92.88 188 THR A N 1
ATOM 1540 C CA . THR A 1 188 ? 5.483 -7.197 2.143 1.00 92.88 188 THR A CA 1
ATOM 1541 C C . THR A 1 188 ? 4.285 -7.167 3.100 1.00 92.88 188 THR A C 1
ATOM 1543 O O . THR A 1 188 ? 4.209 -7.971 4.026 1.00 92.88 188 THR A O 1
ATOM 1546 N N . GLU A 1 189 ? 3.317 -6.273 2.873 1.00 94.56 189 GLU A N 1
ATOM 1547 C CA . GLU A 1 189 ? 2.101 -6.186 3.694 1.00 94.56 189 GLU A CA 1
ATOM 1548 C C . GLU A 1 189 ? 1.217 -7.444 3.565 1.00 94.56 189 GLU A C 1
ATOM 1550 O O . GLU A 1 189 ? 0.682 -7.923 4.567 1.00 94.56 189 GLU A O 1
ATOM 1555 N N . ILE A 1 190 ? 1.081 -8.008 2.358 1.00 93.75 190 ILE A N 1
ATOM 1556 C CA . ILE A 1 190 ? 0.331 -9.253 2.102 1.00 93.75 190 ILE A CA 1
ATOM 1557 C C . ILE A 1 190 ? 0.987 -10.451 2.790 1.00 93.75 190 ILE A C 1
ATOM 1559 O O . ILE A 1 190 ? 0.294 -11.233 3.444 1.00 93.75 190 ILE A O 1
ATOM 1563 N N . GLU A 1 191 ? 2.303 -10.595 2.639 1.00 93.62 191 GLU A N 1
ATOM 1564 C CA . GLU A 1 191 ? 3.089 -11.665 3.255 1.00 93.62 191 GLU A CA 1
ATOM 1565 C C . GLU A 1 191 ? 2.934 -11.625 4.772 1.00 93.62 191 GLU A C 1
ATOM 1567 O O . GLU A 1 191 ? 2.471 -12.600 5.366 1.00 93.62 191 GLU A O 1
ATOM 1572 N N . TYR A 1 192 ? 3.195 -10.461 5.375 1.00 95.31 192 TYR A N 1
ATOM 1573 C CA . TYR A 1 192 ? 3.057 -10.267 6.814 1.00 95.31 192 TYR A CA 1
ATOM 1574 C C . TYR A 1 192 ? 1.642 -10.595 7.299 1.00 95.31 192 TYR A C 1
ATOM 1576 O O . TYR A 1 192 ? 1.459 -11.282 8.307 1.00 95.31 192 TYR A O 1
ATOM 1584 N N . ALA A 1 193 ? 0.617 -10.126 6.582 1.00 95.31 193 ALA A N 1
ATOM 1585 C CA . ALA A 1 193 ? -0.770 -10.408 6.924 1.00 95.31 193 ALA A CA 1
ATOM 1586 C C . ALA A 1 193 ? -1.066 -11.914 6.912 1.00 95.31 193 ALA A C 1
ATOM 1588 O O . ALA A 1 193 ? -1.691 -12.419 7.849 1.00 95.31 193 ALA A O 1
ATOM 1589 N N . SER A 1 194 ? -0.608 -12.631 5.885 1.00 93.31 194 SER A N 1
ATOM 1590 C CA . SER A 1 194 ? -0.847 -14.070 5.765 1.00 93.31 194 SER A CA 1
ATOM 1591 C C . SER A 1 194 ? -0.108 -14.878 6.828 1.00 93.31 194 SER A C 1
ATOM 1593 O O . SER A 1 194 ? -0.710 -15.734 7.477 1.00 93.31 194 SER A O 1
ATOM 1595 N N . GLU A 1 195 ? 1.166 -14.561 7.074 1.00 93.69 195 GLU A N 1
ATOM 1596 C CA . GLU A 1 195 ? 1.986 -15.195 8.116 1.00 93.69 195 GLU A CA 1
ATOM 1597 C C . GLU A 1 195 ? 1.372 -15.026 9.513 1.00 93.69 195 GLU A C 1
ATOM 1599 O O . GLU A 1 195 ? 1.438 -15.930 10.345 1.00 93.69 195 GLU A O 1
ATOM 1604 N N . ASN A 1 196 ? 0.680 -13.907 9.745 1.00 94.38 196 ASN A N 1
ATOM 1605 C CA . ASN A 1 196 ? -0.040 -13.618 10.986 1.00 94.38 196 ASN A CA 1
ATOM 1606 C C . ASN A 1 196 ? -1.519 -14.061 10.958 1.00 94.38 196 ASN A C 1
ATOM 1608 O O . ASN A 1 196 ? -2.340 -13.587 11.751 1.00 94.38 196 ASN A O 1
ATOM 1612 N N . GLY A 1 197 ? -1.887 -14.962 10.042 1.00 93.06 197 GLY A N 1
ATOM 1613 C CA . GLY A 1 197 ? -3.204 -15.603 9.988 1.00 93.06 197 GLY A CA 1
ATOM 1614 C C . GLY A 1 197 ? -4.359 -14.674 9.605 1.00 93.06 197 GLY A C 1
ATOM 1615 O O . GLY A 1 197 ? -5.527 -14.996 9.858 1.00 93.06 197 GLY A O 1
ATOM 1616 N N . LYS A 1 198 ? -4.076 -13.508 9.014 1.00 94.56 198 LYS A N 1
ATOM 1617 C CA . LYS A 1 198 ? -5.111 -12.591 8.527 1.00 94.56 198 LYS A CA 1
ATOM 1618 C C . LYS A 1 198 ? -5.703 -13.114 7.226 1.00 94.56 198 LYS A C 1
ATOM 1620 O O . LYS A 1 198 ? -5.030 -13.700 6.385 1.00 94.56 198 LYS A O 1
ATOM 1625 N N . LYS A 1 199 ? -6.999 -12.864 7.028 1.00 95.44 199 LYS A N 1
ATOM 1626 C CA . LYS A 1 199 ? -7.636 -13.114 5.730 1.00 95.44 199 LYS A CA 1
ATOM 1627 C C . LYS A 1 199 ? -7.224 -12.001 4.774 1.00 95.44 199 LYS A C 1
ATOM 1629 O O . LYS A 1 199 ? -7.496 -10.840 5.072 1.00 95.44 199 LYS A O 1
ATOM 1634 N N . VAL A 1 200 ? -6.635 -12.366 3.642 1.00 95.88 200 VAL A N 1
ATOM 1635 C CA . VAL A 1 200 ? -6.256 -11.434 2.575 1.00 95.88 200 VAL A CA 1
ATOM 1636 C C . VAL A 1 200 ? -7.190 -11.617 1.380 1.00 95.88 200 VAL A C 1
ATOM 1638 O O . VAL A 1 200 ? -7.533 -12.746 1.022 1.00 95.88 200 VAL A O 1
ATOM 1641 N N . PHE A 1 201 ? -7.618 -10.508 0.782 1.00 95.94 201 PHE A N 1
ATOM 1642 C CA . PHE A 1 201 ? -8.404 -10.462 -0.445 1.00 95.94 201 PHE A CA 1
ATOM 1643 C C . PHE A 1 201 ? -7.701 -9.571 -1.465 1.00 95.94 201 PHE A C 1
ATOM 1645 O O . PHE A 1 201 ? -7.379 -8.427 -1.150 1.00 95.94 201 PHE A O 1
ATOM 1652 N N . LEU A 1 202 ? -7.492 -10.074 -2.678 1.00 93.75 202 LEU A N 1
ATOM 1653 C CA . LEU A 1 202 ? -6.911 -9.317 -3.784 1.00 93.75 202 LEU A CA 1
ATOM 1654 C C . LEU A 1 202 ? -7.969 -8.980 -4.834 1.00 93.75 202 LEU A C 1
ATOM 1656 O O . LEU A 1 202 ? -8.933 -9.724 -5.019 1.00 93.75 202 LEU A O 1
ATOM 1660 N N . LEU A 1 203 ? -7.793 -7.847 -5.507 1.00 93.00 203 LEU A N 1
ATOM 1661 C CA . LEU A 1 203 ? -8.535 -7.522 -6.719 1.00 93.00 203 LEU A CA 1
ATOM 1662 C C . LEU A 1 203 ? -8.150 -8.491 -7.832 1.00 93.00 203 LEU A C 1
ATOM 1664 O O . LEU A 1 203 ? -6.987 -8.551 -8.205 1.00 93.00 203 LEU A O 1
ATOM 1668 N N . GLU A 1 204 ? -9.130 -9.178 -8.405 1.00 88.31 204 GLU A N 1
ATOM 1669 C CA . GLU A 1 204 ? -8.962 -9.999 -9.600 1.00 88.31 204 GLU A CA 1
ATOM 1670 C C . GLU A 1 204 ? -10.087 -9.679 -10.584 1.00 88.31 204 GLU A C 1
ATOM 1672 O O . GLU A 1 204 ? -11.269 -9.957 -10.339 1.00 88.31 204 GLU A O 1
ATOM 1677 N N . GLY A 1 205 ? -9.719 -9.016 -11.682 1.00 84.62 205 GLY A N 1
ATOM 1678 C CA . GLY A 1 205 ? -10.675 -8.451 -12.628 1.00 84.62 205 GLY A CA 1
ATOM 1679 C C . GLY A 1 205 ? -11.635 -7.481 -11.936 1.00 84.62 205 GLY A C 1
ATOM 1680 O O . GLY A 1 205 ? -11.236 -6.408 -11.491 1.00 84.62 205 GLY A O 1
ATOM 1681 N N . ILE A 1 206 ? -12.907 -7.872 -11.845 1.00 87.19 206 ILE A N 1
ATOM 1682 C CA . ILE A 1 206 ? -13.992 -7.077 -11.247 1.00 87.19 206 ILE A CA 1
ATOM 1683 C C . ILE A 1 206 ? -14.479 -7.635 -9.902 1.00 87.19 206 ILE A C 1
ATOM 1685 O O . ILE A 1 206 ? -15.612 -7.370 -9.511 1.00 87.19 206 ILE A O 1
ATOM 1689 N N . SER A 1 207 ? -13.665 -8.434 -9.210 1.00 92.69 207 SER A N 1
ATOM 1690 C CA . SER A 1 207 ? -14.050 -9.093 -7.956 1.00 92.69 207 SER A CA 1
ATOM 1691 C C . SER A 1 207 ? -12.924 -9.086 -6.919 1.00 92.69 207 SER A C 1
ATOM 1693 O O . SER A 1 207 ? -11.764 -8.851 -7.256 1.00 92.69 207 SER A O 1
ATOM 1695 N N . LEU A 1 208 ? -13.267 -9.333 -5.650 1.00 94.81 208 LEU A N 1
ATOM 1696 C CA . LEU A 1 208 ? -12.292 -9.578 -4.585 1.00 94.81 208 LEU A CA 1
ATOM 1697 C C . LEU A 1 208 ? -12.174 -11.079 -4.331 1.00 94.81 208 LEU A C 1
ATOM 1699 O O . LEU A 1 208 ? -13.097 -11.698 -3.798 1.00 94.81 208 LEU A O 1
ATOM 1703 N N . ARG A 1 209 ? -11.020 -11.660 -4.659 1.00 93.56 209 ARG A N 1
ATOM 1704 C CA . ARG A 1 209 ? -10.735 -13.070 -4.394 1.00 93.56 209 ARG A CA 1
ATOM 1705 C C . ARG A 1 209 ? -9.968 -13.221 -3.090 1.00 93.56 209 ARG A C 1
ATOM 1707 O O . ARG A 1 209 ? -8.968 -12.543 -2.860 1.00 93.56 209 ARG A O 1
ATOM 1714 N N . ARG A 1 210 ? -10.414 -14.140 -2.231 1.00 93.56 210 ARG A N 1
ATOM 1715 C CA . ARG A 1 210 ? -9.650 -14.531 -1.041 1.00 93.56 210 ARG A CA 1
ATOM 1716 C C . ARG A 1 210 ? -8.406 -15.314 -1.459 1.00 93.56 210 ARG A C 1
ATOM 1718 O O . ARG A 1 210 ? -8.510 -16.263 -2.229 1.00 93.56 210 ARG A O 1
ATOM 1725 N N . VAL A 1 211 ? -7.273 -14.931 -0.895 1.00 87.31 211 VAL A N 1
ATOM 1726 C CA . VAL A 1 211 ? -5.949 -15.475 -1.207 1.00 87.31 211 VAL A CA 1
ATOM 1727 C C . VAL A 1 211 ? -5.678 -16.712 -0.346 1.00 87.31 211 VAL A C 1
ATOM 1729 O O . VAL A 1 211 ? -5.910 -16.677 0.869 1.00 87.31 211 VAL A O 1
ATOM 1732 N N . ALA A 1 212 ? -5.222 -17.801 -0.966 1.00 80.25 212 ALA A N 1
ATOM 1733 C CA . ALA A 1 212 ? -4.594 -18.940 -0.294 1.00 80.25 212 ALA A CA 1
ATOM 1734 C C . ALA A 1 212 ? -3.067 -18.745 -0.231 1.00 80.25 212 ALA A C 1
ATOM 1736 O O . ALA A 1 212 ? -2.515 -17.892 -0.918 1.00 80.25 212 ALA A O 1
ATOM 1737 N N . ASN A 1 213 ? -2.347 -19.516 0.586 1.00 73.25 213 ASN A N 1
ATOM 1738 C CA . ASN A 1 213 ? -0.898 -19.311 0.742 1.00 73.25 213 ASN A CA 1
ATOM 1739 C C . ASN A 1 213 ? -0.127 -19.521 -0.573 1.00 73.25 213 ASN A C 1
ATOM 1741 O O . ASN A 1 213 ? 0.866 -18.842 -0.826 1.00 73.25 213 ASN A O 1
ATOM 1745 N N . GLU A 1 214 ? -0.599 -20.426 -1.427 1.00 65.00 214 GLU A N 1
ATOM 1746 C CA . GLU A 1 214 ? -0.001 -20.738 -2.724 1.00 65.00 214 GLU A CA 1
ATOM 1747 C C . GLU A 1 214 ? -0.083 -19.550 -3.699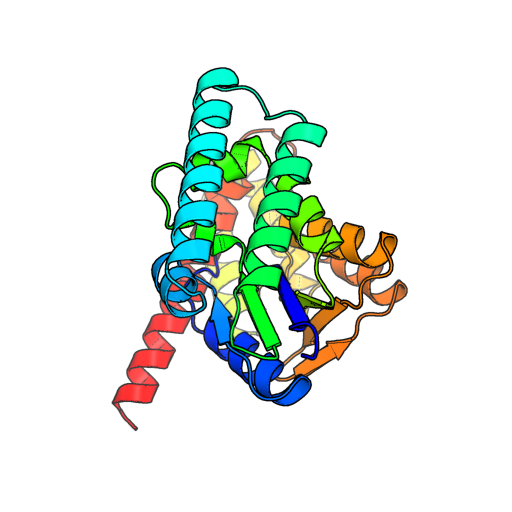 1.00 65.00 214 GLU A C 1
ATOM 1749 O O . GLU A 1 214 ? 0.866 -19.298 -4.441 1.00 65.00 214 GLU A O 1
ATOM 1754 N N . ASP A 1 215 ? -1.161 -18.763 -3.630 1.00 77.81 215 ASP A N 1
ATOM 1755 C CA . ASP A 1 215 ? -1.349 -17.551 -4.437 1.00 77.81 215 ASP A CA 1
ATOM 1756 C C . ASP A 1 215 ? -0.331 -16.452 -4.086 1.00 77.81 215 ASP A C 1
ATOM 1758 O O . ASP A 1 215 ? 0.030 -15.631 -4.928 1.00 77.81 215 ASP A O 1
ATOM 1762 N N . ILE A 1 216 ? 0.162 -16.418 -2.842 1.00 82.06 216 ILE A N 1
ATOM 1763 C CA . ILE A 1 216 ? 1.126 -15.396 -2.405 1.00 82.06 216 ILE A CA 1
ATOM 1764 C C . ILE A 1 216 ? 2.465 -15.599 -3.109 1.00 82.06 216 ILE A C 1
ATOM 1766 O O . ILE A 1 216 ? 3.090 -14.629 -3.529 1.00 82.06 216 ILE A O 1
ATOM 1770 N N . ASN A 1 217 ? 2.893 -16.849 -3.300 1.00 83.38 217 ASN A N 1
ATOM 1771 C CA . ASN A 1 217 ? 4.108 -17.137 -4.060 1.00 83.38 217 ASN A CA 1
ATOM 1772 C C . ASN A 1 217 ? 3.983 -16.667 -5.511 1.00 83.38 217 ASN A C 1
ATOM 1774 O O . ASN A 1 217 ? 4.935 -16.127 -6.070 1.00 83.38 217 ASN A O 1
ATOM 1778 N N . GLU A 1 218 ? 2.798 -16.801 -6.105 1.00 84.75 218 GLU A N 1
ATOM 1779 C CA . GLU A 1 218 ? 2.545 -16.285 -7.444 1.00 84.75 218 GLU A CA 1
ATOM 1780 C C . GLU A 1 218 ? 2.619 -14.751 -7.488 1.00 84.75 218 GLU A C 1
ATOM 1782 O O . GLU A 1 218 ? 3.264 -14.194 -8.378 1.00 84.75 218 GLU A O 1
ATOM 1787 N N . VAL A 1 219 ? 2.059 -14.063 -6.487 1.00 86.94 219 VAL A N 1
ATOM 1788 C CA . VAL A 1 219 ? 2.180 -12.603 -6.334 1.00 86.94 219 VAL A CA 1
ATOM 1789 C C . VAL A 1 219 ? 3.650 -12.162 -6.245 1.00 86.94 219 VAL A C 1
ATOM 1791 O O . VAL A 1 219 ? 4.032 -11.198 -6.911 1.00 86.94 219 VAL A O 1
ATOM 1794 N N . LYS A 1 220 ? 4.508 -12.894 -5.516 1.00 86.50 220 LYS A N 1
ATOM 1795 C CA . LYS A 1 220 ? 5.953 -12.593 -5.400 1.00 86.50 220 LYS A CA 1
ATOM 1796 C C . LYS A 1 220 ? 6.684 -12.618 -6.745 1.00 86.50 220 LYS A C 1
ATOM 1798 O O . LYS A 1 220 ? 7.596 -11.825 -6.965 1.00 86.50 220 LYS A O 1
ATOM 1803 N N . HIS A 1 221 ? 6.276 -13.485 -7.672 1.00 87.75 221 HIS A N 1
ATOM 1804 C CA . HIS A 1 221 ? 6.879 -13.565 -9.008 1.00 87.75 221 HIS A CA 1
ATOM 1805 C C . HIS A 1 221 ? 6.486 -12.408 -9.939 1.00 87.75 221 HIS A C 1
ATOM 1807 O O . HIS A 1 221 ? 7.023 -12.298 -11.041 1.00 87.75 221 HIS A O 1
ATOM 1813 N N . ARG A 1 222 ? 5.567 -11.542 -9.501 1.00 91.88 222 ARG A N 1
ATOM 1814 C CA . ARG A 1 222 ? 5.003 -10.426 -10.273 1.00 91.88 222 ARG A CA 1
ATOM 1815 C C . ARG A 1 222 ? 5.380 -9.058 -9.685 1.00 91.88 222 ARG A C 1
ATOM 1817 O O . ARG A 1 222 ? 4.789 -8.038 -10.043 1.00 91.88 222 ARG A O 1
ATOM 1824 N N . VAL A 1 223 ? 6.344 -9.039 -8.766 1.00 94.50 223 VAL A N 1
ATOM 1825 C CA . VAL A 1 223 ? 6.817 -7.841 -8.065 1.00 94.50 223 VAL A CA 1
ATOM 1826 C C . VAL A 1 223 ? 7.740 -7.020 -8.953 1.00 94.50 223 VAL A C 1
ATOM 1828 O O . VAL A 1 223 ? 8.681 -7.550 -9.542 1.00 94.50 223 VAL A O 1
ATOM 1831 N N . ILE A 1 224 ? 7.499 -5.712 -9.004 1.00 93.19 224 ILE A N 1
ATOM 1832 C CA . ILE A 1 224 ? 8.412 -4.762 -9.638 1.00 93.19 224 ILE A CA 1
ATOM 1833 C C . ILE A 1 224 ? 9.728 -4.751 -8.859 1.00 93.19 224 ILE A C 1
ATOM 1835 O O . ILE A 1 224 ? 9.703 -4.480 -7.658 1.00 93.19 224 ILE A O 1
ATOM 1839 N N . PRO A 1 225 ? 10.872 -5.040 -9.498 1.00 88.88 225 PRO A N 1
ATOM 1840 C CA . PRO A 1 225 ? 12.133 -5.144 -8.784 1.00 88.88 225 PRO A CA 1
ATOM 1841 C C . PRO A 1 225 ? 12.544 -3.790 -8.198 1.00 88.88 225 PRO A C 1
ATOM 1843 O O . PRO A 1 225 ? 12.281 -2.736 -8.776 1.00 88.88 225 PRO A O 1
ATOM 1846 N N . PHE A 1 226 ? 13.240 -3.820 -7.062 1.00 83.38 226 PHE A N 1
ATOM 1847 C CA . PHE A 1 226 ? 14.118 -2.709 -6.714 1.00 83.38 226 PHE A CA 1
ATOM 1848 C C . PHE A 1 226 ? 15.360 -2.753 -7.595 1.00 83.38 226 PHE A C 1
ATOM 1850 O O . PHE A 1 226 ? 15.765 -3.812 -8.078 1.00 83.38 226 PHE A O 1
ATOM 1857 N N . ASP A 1 227 ? 15.969 -1.596 -7.811 1.00 79.69 227 ASP A N 1
ATOM 1858 C CA . ASP A 1 227 ? 17.139 -1.517 -8.657 1.00 79.69 227 ASP A CA 1
ATOM 1859 C C . ASP A 1 227 ? 18.375 -2.074 -7.959 1.00 79.69 227 ASP A C 1
ATOM 1861 O O . ASP A 1 227 ? 18.745 -1.666 -6.860 1.00 79.69 227 ASP A O 1
ATOM 1865 N N . LYS A 1 228 ? 19.054 -2.989 -8.649 1.00 79.38 228 LYS A N 1
ATOM 1866 C CA . LYS A 1 228 ? 20.288 -3.629 -8.172 1.00 79.38 228 LYS A CA 1
ATOM 1867 C C . LYS A 1 228 ? 21.471 -2.663 -8.081 1.00 79.38 228 LYS A C 1
ATOM 1869 O O . LYS A 1 228 ? 22.476 -2.988 -7.463 1.00 79.38 228 LYS A O 1
ATOM 1874 N N . HIS A 1 229 ? 21.344 -1.492 -8.705 1.00 77.69 229 HIS A N 1
ATOM 1875 C CA . HIS A 1 229 ? 22.379 -0.462 -8.794 1.00 77.69 229 HIS A CA 1
ATOM 1876 C C . HIS A 1 229 ? 22.302 0.592 -7.677 1.00 77.69 229 HIS A C 1
ATOM 1878 O O . HIS A 1 229 ? 23.079 1.542 -7.709 1.00 77.69 229 HIS A O 1
ATOM 1884 N N . GLU A 1 230 ? 21.363 0.472 -6.727 1.00 80.94 230 GLU A N 1
ATOM 1885 C CA . GLU A 1 230 ? 21.174 1.409 -5.595 1.00 80.94 230 GLU A CA 1
ATOM 1886 C C . GLU A 1 230 ? 20.993 2.890 -6.012 1.00 80.94 230 GLU A C 1
ATOM 1888 O O . GLU A 1 230 ? 21.251 3.834 -5.262 1.00 80.94 230 GLU A O 1
ATOM 1893 N N . ARG A 1 231 ? 20.514 3.119 -7.235 1.00 84.81 231 ARG A N 1
ATOM 1894 C CA . ARG A 1 231 ? 20.219 4.425 -7.840 1.00 84.81 231 ARG A CA 1
ATOM 1895 C C . ARG A 1 231 ? 18.788 4.896 -7.596 1.00 84.81 231 ARG A C 1
ATOM 1897 O O . ARG A 1 231 ? 18.444 5.993 -8.062 1.00 84.81 231 ARG A O 1
ATOM 1904 N N . TYR A 1 232 ? 17.986 4.136 -6.853 1.00 86.31 232 TYR A N 1
ATOM 1905 C CA . TYR A 1 232 ? 16.582 4.420 -6.564 1.00 86.31 232 TYR A CA 1
ATOM 1906 C C . TYR A 1 232 ? 15.727 4.456 -7.843 1.00 86.31 232 TYR A C 1
ATOM 1908 O O . TYR A 1 232 ? 14.843 5.308 -7.987 1.00 86.31 232 TYR A O 1
ATOM 1916 N N . LEU A 1 233 ? 15.994 3.566 -8.809 1.00 90.94 233 LEU A N 1
ATOM 1917 C CA . LEU A 1 233 ? 15.281 3.564 -10.099 1.00 90.94 233 LEU A CA 1
ATOM 1918 C C . LEU A 1 233 ? 13.804 3.185 -9.963 1.00 90.94 233 LEU A C 1
ATOM 1920 O O . LEU A 1 233 ? 12.996 3.645 -10.768 1.00 90.94 233 LEU A O 1
ATOM 1924 N N . TYR A 1 234 ? 13.410 2.470 -8.904 1.00 90.94 234 TYR A N 1
ATOM 1925 C CA . TYR A 1 234 ? 11.991 2.310 -8.568 1.00 90.94 234 TYR A CA 1
ATOM 1926 C C . TYR A 1 234 ? 11.296 3.675 -8.446 1.00 90.94 234 TYR A C 1
ATOM 1928 O O . TYR A 1 234 ? 10.285 3.927 -9.098 1.00 90.94 234 TYR A O 1
ATOM 1936 N N . ASN A 1 235 ? 11.877 4.598 -7.677 1.00 89.31 235 ASN A N 1
ATOM 1937 C CA . ASN A 1 235 ? 11.304 5.926 -7.459 1.00 89.31 235 ASN A CA 1
ATOM 1938 C C . ASN A 1 235 ? 11.504 6.878 -8.642 1.00 89.31 235 ASN A C 1
ATOM 1940 O O . ASN A 1 235 ? 10.694 7.780 -8.834 1.00 89.31 235 ASN A O 1
ATOM 1944 N N . LYS A 1 236 ? 12.585 6.717 -9.412 1.00 91.19 236 LYS A N 1
ATOM 1945 C CA . LYS A 1 236 ? 12.914 7.615 -10.531 1.00 91.19 236 LYS A CA 1
ATOM 1946 C C . LYS A 1 236 ? 12.264 7.219 -11.855 1.00 91.19 236 LYS A C 1
ATOM 1948 O O . LYS A 1 236 ? 12.075 8.091 -12.694 1.00 91.19 236 LYS A O 1
ATOM 1953 N N . ILE A 1 237 ? 11.948 5.938 -12.046 1.00 93.31 237 ILE A N 1
ATOM 1954 C CA . ILE A 1 237 ? 11.452 5.393 -13.317 1.00 93.31 237 ILE A CA 1
ATOM 1955 C C . ILE A 1 237 ? 10.066 4.775 -13.138 1.00 93.31 237 ILE A C 1
ATOM 1957 O O . ILE A 1 237 ? 9.099 5.276 -13.707 1.00 93.31 237 ILE A O 1
ATOM 1961 N N . TRP A 1 238 ? 9.944 3.719 -12.326 1.00 94.19 238 TRP A N 1
ATOM 1962 C CA . TRP A 1 238 ? 8.674 2.995 -12.191 1.00 94.19 238 TRP A CA 1
ATOM 1963 C C . TRP A 1 238 ? 7.566 3.877 -11.613 1.00 94.19 238 TRP A C 1
ATOM 1965 O O . TRP A 1 238 ? 6.492 3.986 -12.205 1.00 94.19 238 TRP A O 1
ATOM 1975 N N . GLN A 1 239 ? 7.838 4.527 -10.479 1.00 92.12 239 GLN A N 1
ATOM 1976 C CA . GLN A 1 239 ? 6.847 5.330 -9.775 1.00 92.12 239 GLN A CA 1
ATOM 1977 C C . GLN A 1 239 ? 6.243 6.429 -10.678 1.00 92.12 239 GLN A C 1
ATOM 1979 O O . GLN A 1 239 ? 5.017 6.485 -10.775 1.00 92.12 239 GLN A O 1
ATOM 1984 N N . PRO A 1 240 ? 7.037 7.255 -11.395 1.00 92.88 240 PRO A N 1
ATOM 1985 C CA . PRO A 1 240 ? 6.501 8.239 -12.334 1.00 92.88 240 PRO A CA 1
ATOM 1986 C C . PRO A 1 240 ? 5.639 7.633 -13.443 1.00 92.88 240 PRO A C 1
ATOM 1988 O O . PRO A 1 240 ? 4.563 8.158 -13.719 1.00 92.88 240 PRO A O 1
ATOM 1991 N N . ILE A 1 241 ? 6.065 6.518 -14.047 1.00 94.38 241 ILE A N 1
ATOM 1992 C CA . ILE A 1 241 ? 5.302 5.856 -15.115 1.00 94.38 241 ILE A CA 1
ATOM 1993 C C . ILE A 1 241 ? 3.947 5.376 -14.584 1.00 94.38 241 ILE A C 1
ATOM 1995 O O . ILE A 1 241 ? 2.906 5.681 -15.172 1.00 94.38 241 ILE A O 1
ATOM 1999 N N . ALA A 1 242 ? 3.947 4.660 -13.457 1.00 93.94 242 ALA A N 1
ATOM 2000 C CA . ALA A 1 242 ? 2.727 4.158 -12.839 1.00 93.94 242 ALA A CA 1
ATOM 2001 C C . ALA A 1 242 ? 1.792 5.311 -12.434 1.00 93.94 242 ALA A C 1
ATOM 2003 O O . ALA A 1 242 ? 0.614 5.296 -12.793 1.00 93.94 242 ALA A O 1
ATOM 2004 N N . GLU A 1 243 ? 2.307 6.345 -11.758 1.00 92.69 243 GLU A N 1
ATOM 2005 C CA . GLU A 1 243 ? 1.510 7.518 -11.379 1.00 92.69 243 GLU A CA 1
ATOM 2006 C C . GLU A 1 243 ? 0.869 8.186 -12.599 1.00 92.69 243 GLU A C 1
ATOM 2008 O O . GLU A 1 243 ? -0.326 8.487 -12.568 1.00 92.69 243 GLU A O 1
ATOM 2013 N N . SER A 1 244 ? 1.628 8.400 -13.676 1.00 92.31 244 SER A N 1
ATOM 2014 C CA . SER A 1 244 ? 1.111 8.999 -14.907 1.00 92.31 244 SER A CA 1
ATOM 2015 C C . SER A 1 244 ? -0.013 8.164 -15.510 1.00 92.31 244 SER A C 1
ATOM 2017 O O . SER A 1 244 ? -1.093 8.698 -15.759 1.00 92.31 244 SER A O 1
ATOM 2019 N N . ILE A 1 245 ? 0.194 6.855 -15.684 1.00 93.19 245 ILE A N 1
ATOM 2020 C CA . ILE A 1 245 ? -0.813 5.964 -16.270 1.00 93.19 245 ILE A CA 1
ATOM 2021 C C . ILE A 1 245 ? -2.110 5.991 -15.449 1.00 93.19 245 ILE A C 1
ATOM 2023 O O . ILE A 1 245 ? -3.175 6.296 -15.990 1.00 93.19 245 ILE A O 1
ATOM 2027 N N . TYR A 1 246 ? -2.051 5.727 -14.141 1.00 91.75 246 TYR A N 1
ATOM 2028 C CA . TYR A 1 246 ? -3.271 5.595 -13.335 1.00 91.75 246 TYR A CA 1
ATOM 2029 C C . TYR A 1 246 ? -3.972 6.931 -13.065 1.00 91.75 246 TYR A C 1
ATOM 2031 O O . TYR A 1 246 ? -5.203 6.965 -12.952 1.00 91.75 246 TYR A O 1
ATOM 2039 N N . ARG A 1 247 ? -3.241 8.052 -13.030 1.00 90.44 247 ARG A N 1
ATOM 2040 C CA . ARG A 1 247 ? -3.860 9.387 -12.998 1.00 90.44 247 ARG A CA 1
ATOM 2041 C C . ARG A 1 247 ? -4.581 9.696 -14.305 1.00 90.44 247 ARG A C 1
ATOM 2043 O O . ARG A 1 247 ? -5.718 10.157 -14.249 1.00 90.44 247 ARG A O 1
ATOM 2050 N N . THR A 1 248 ? -3.978 9.400 -15.458 1.00 89.88 248 THR A N 1
ATOM 2051 C CA . THR A 1 248 ? -4.632 9.588 -16.762 1.00 89.88 248 THR A CA 1
ATOM 2052 C C . THR A 1 248 ? -5.897 8.742 -16.873 1.00 89.88 248 THR A C 1
ATOM 2054 O O . THR A 1 248 ? -6.942 9.272 -17.241 1.00 89.88 248 THR A O 1
ATOM 2057 N N . LEU A 1 249 ? -5.855 7.467 -16.474 1.00 88.94 249 LEU A N 1
ATOM 2058 C CA . LEU A 1 249 ? -7.048 6.609 -16.449 1.00 88.94 249 LEU A CA 1
ATOM 2059 C C . LEU A 1 249 ? -8.156 7.179 -15.551 1.00 88.94 249 LEU A C 1
ATOM 2061 O O . LEU A 1 249 ? -9.323 7.169 -15.926 1.00 88.94 249 LEU A O 1
ATOM 2065 N N . THR A 1 250 ? -7.789 7.746 -14.399 1.00 90.00 250 THR A N 1
ATOM 2066 C CA . THR A 1 250 ? -8.743 8.412 -13.496 1.00 90.00 250 THR A CA 1
ATOM 2067 C C . THR A 1 250 ? -9.384 9.643 -14.138 1.00 90.00 250 THR A C 1
ATOM 2069 O O . THR A 1 250 ? -10.566 9.904 -13.936 1.00 90.00 250 THR A O 1
ATOM 2072 N N . MET A 1 251 ? -8.624 10.430 -14.903 1.00 88.88 251 MET A N 1
ATOM 2073 C CA . MET A 1 251 ? -9.174 11.586 -15.620 1.00 88.88 251 MET A CA 1
ATOM 2074 C C . MET A 1 251 ? -10.157 11.151 -16.711 1.00 88.88 251 MET A C 1
ATOM 2076 O O . MET A 1 251 ? -11.244 11.717 -16.802 1.00 88.88 251 MET A O 1
ATOM 2080 N N . LEU A 1 252 ? -9.812 10.112 -17.476 1.00 86.56 252 LEU A N 1
ATOM 2081 C CA . LEU A 1 252 ? -10.675 9.558 -18.521 1.00 86.56 252 LEU A CA 1
ATOM 2082 C C . LEU A 1 252 ? -11.990 9.009 -17.951 1.00 86.56 252 LEU A C 1
ATOM 2084 O O . LEU A 1 252 ? -13.056 9.299 -18.487 1.00 86.56 252 LEU A O 1
ATOM 2088 N N . GLU A 1 253 ? -11.937 8.271 -16.839 1.00 85.69 253 GLU A N 1
ATOM 2089 C CA . GLU A 1 253 ? -13.131 7.756 -16.154 1.00 85.69 253 GLU A CA 1
ATOM 2090 C C . GLU A 1 253 ? -14.084 8.889 -15.735 1.00 85.69 253 GLU A C 1
ATOM 2092 O O . GLU A 1 253 ? -15.296 8.809 -15.961 1.00 85.69 253 GLU A O 1
ATOM 2097 N N . ARG A 1 254 ? -13.541 9.987 -15.194 1.00 85.00 254 ARG A N 1
ATOM 2098 C CA . ARG A 1 254 ? -14.337 11.167 -14.825 1.00 85.00 254 ARG A CA 1
ATOM 2099 C C . ARG A 1 254 ? -14.987 11.825 -16.033 1.00 85.00 254 ARG A C 1
ATOM 2101 O O . ARG A 1 254 ? -16.152 12.198 -15.954 1.00 85.00 254 ARG A O 1
ATOM 2108 N N . GLU A 1 255 ? -14.261 11.971 -17.138 1.00 83.12 255 GLU A N 1
ATOM 2109 C CA . GLU A 1 255 ? -14.816 12.558 -18.360 1.00 83.12 255 GLU A CA 1
ATOM 2110 C C . GLU A 1 255 ? -15.944 11.712 -18.950 1.00 83.12 255 GLU A C 1
ATOM 2112 O O . GLU A 1 255 ? -16.954 12.267 -19.375 1.00 83.12 255 GLU A O 1
ATOM 2117 N N . ILE A 1 256 ? -15.796 10.384 -18.953 1.00 79.44 256 ILE A N 1
ATOM 2118 C CA . ILE A 1 256 ? -16.849 9.465 -19.401 1.00 79.44 256 ILE A CA 1
ATOM 2119 C C . ILE A 1 256 ? -18.077 9.598 -18.496 1.00 79.44 256 ILE A C 1
ATOM 2121 O O . ILE A 1 256 ? -19.185 9.755 -18.997 1.00 79.44 256 ILE A O 1
ATOM 2125 N N . THR A 1 257 ? -1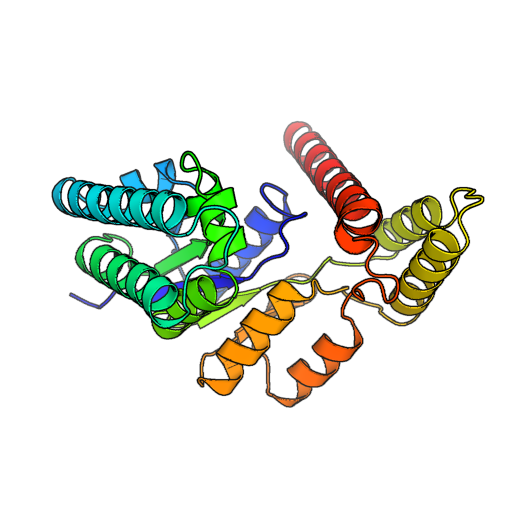7.876 9.610 -17.176 1.00 76.38 257 THR A N 1
ATOM 2126 C CA . THR A 1 257 ? -18.966 9.727 -16.194 1.00 76.38 257 THR A CA 1
ATOM 2127 C C . THR A 1 257 ? -19.722 11.053 -16.303 1.00 76.38 257 THR A C 1
ATOM 2129 O O . THR A 1 257 ? -20.924 11.075 -16.099 1.00 76.38 257 THR A O 1
ATOM 2132 N N . LEU A 1 258 ? -19.049 12.158 -16.643 1.00 70.12 258 LEU A N 1
ATOM 2133 C CA . LEU A 1 258 ? -19.688 13.474 -16.811 1.00 70.12 258 LEU A CA 1
ATOM 2134 C C . LEU A 1 258 ? -20.460 13.628 -18.132 1.00 70.12 258 LEU A C 1
ATOM 2136 O O . LEU A 1 258 ? -21.206 14.593 -18.288 1.00 70.12 258 LEU A O 1
ATOM 2140 N N . ARG A 1 259 ? -20.230 12.739 -19.103 1.00 64.38 259 ARG A N 1
ATOM 2141 C CA . ARG A 1 259 ? -20.901 12.751 -20.414 1.00 64.38 259 ARG A CA 1
ATOM 2142 C C . ARG A 1 259 ? -22.115 11.819 -20.478 1.00 64.38 259 ARG A C 1
ATOM 2144 O O . ARG A 1 259 ? -22.819 11.853 -21.486 1.00 64.38 259 ARG A O 1
ATOM 2151 N N . LEU A 1 260 ? -22.315 10.990 -19.455 1.00 52.91 260 LEU A N 1
ATOM 2152 C CA . LEU A 1 260 ? -23.451 10.081 -19.279 1.00 52.91 260 LEU A CA 1
ATOM 2153 C C . LEU A 1 260 ? -24.460 10.680 -18.295 1.00 52.91 260 LEU A C 1
ATOM 2155 O O . LEU A 1 260 ? -25.666 10.426 -18.501 1.00 52.91 260 LEU A O 1
#

Radius of gyration: 18.93 Å; chains: 1; bounding box: 46×38×48 Å

Secondary structure (DSSP, 8-state):
-PPPEEEEEE--GGGTTSHHHHHHHHHHHHHHSS-EEE-SHHHHHHTB-HHHHHHHHHHHHHHHHHHHHTSSSPPPHHHHHHHHHHHHHHHHHHB-SSEEEE-GGGGGGSTTHHHHHHHHTTHHHHHHHHT-SEEEE--EE--HHHHHHHHHHHTS--S-HHHHHHHHHHHHHHHH-SSEEB-HHHHHHHHHHHHTT-EEEEEETTEEEEPPHHHHHHHHTTBPPPPTTSS-HIIIIIHHHHHHHHHHHHHHHHHHHHH-

Sequence (260 aa):
MAKAKIIYYAHPKETYGTYLENVIERLTREQFGEIYHIYRWFTLREAVNGDVYKKLGNIKERMEILIRKYGVEKIPEPKAKDVAHDLMKVLRQGITSKNILFNPRVFSSIFQGEIFKSKAYPSFCEGLIDCCDVVVTHGYPLDDYIRKLLVAWLNLPTFDEAVSEYCGEIFRLADKVRDMLWSPGTVTEIEYASENGKKVFLLEGISLRRVANEDINEVKHRVIPFDKHERYLYNKIWQPIAESIYRTLTMLEREITLRL

Foldseek 3Di:
DQFAAEEEEQEDPLLQPFCVVVLLQVQCCVVPNDEQEQQALVSLPVQFDPVLNVQVVVLVVLLVVQCVVQPVAARDLVSLLVSLQSNLVSSRVTGPDNYYHYYLNNQVNDVCSVVSCVRNPPSNVLSNLLSHQAYEYEALFQAPVLLVLLLVLLPPDDPDPLSVVLSVVLNVLSVVDHTGAHEPRSLVSVVSNVVSVHFYWYDGPSHTDTDDPVVSVVNVSRYRDQRPVPPRCCVVRVSVSSSVSRVVVRVVVVVVVVVD

pLDDT: mean 89.17, std 7.62, range [50.47, 97.38]